Protein AF-A0A353GWI6-F1 (afdb_monomer)

Secondary structure (DSSP, 8-state):
-HHHHHHHHHHHHHHHHHTTS--GGGGG-SS--TTS--IIIIIHHHHHHGGGT-HHHHHHHHHHHHHHHHHHTS---HHHHHHHHHHHHHHHHHHHHHHHHHHHHHHHHHHHHHHHHHHHHHHHHHHHHHHHHHHHHHHHHHHIIIIIHHHHHHHHHHHHHHTT---PPP------HHHHHHHHHHHHHHHHHHHHHHHHHHHHHHHHHHHHHHHHHHHHHHHHHHHHHHHHHT-

pLDDT: mean 86.27, std 9.83, range [50.97, 97.75]

Foldseek 3Di:
DLQLVQLVQLLVQLVCVLVVNHDLVCQCPPPPDPPHHPLPPPNLVVLVVLCVQQVPLSVLLVVLSVVLVVLSPDPRDPVSSVSSNVSSVSNVVSVVVSVVRVVVVVVVVVVVVVVVVVVVVVVVVVVVVVVVVVVVVVVVVLCCLQPVVLVVQLVVVVVCVVVVNLVDDQDDHDHPPVSRVVSVVSSVVSVVVVVVVVVVVVVVVVVVVVVVVVVVVVVVVVVVVVVVVVVVVVD

Structure (mmCIF, N/CA/C/O backbone):
data_AF-A0A353GWI6-F1
#
_entry.id   AF-A0A353GWI6-F1
#
loop_
_atom_site.group_PDB
_atom_site.id
_atom_site.type_symbol
_atom_site.label_atom_id
_atom_site.label_alt_id
_atom_site.label_comp_id
_atom_site.label_asym_id
_atom_site.label_entity_id
_atom_site.label_seq_id
_atom_site.pdbx_PDB_ins_code
_atom_site.Cartn_x
_atom_site.Cartn_y
_atom_site.Cartn_z
_atom_site.occupancy
_atom_site.B_iso_or_equiv
_atom_site.auth_seq_id
_atom_site.auth_comp_id
_atom_site.auth_asym_id
_atom_site.auth_atom_id
_atom_site.pdbx_PDB_model_num
ATOM 1 N N . ILE A 1 1 ? 31.135 -2.246 -35.169 1.00 67.12 1 ILE A N 1
ATOM 2 C CA . ILE A 1 1 ? 32.427 -2.981 -35.140 1.00 67.12 1 ILE A CA 1
ATOM 3 C C . ILE A 1 1 ? 32.811 -3.451 -36.545 1.00 67.12 1 ILE A C 1
ATOM 5 O O . ILE A 1 1 ? 33.765 -2.905 -37.075 1.00 67.12 1 ILE A O 1
ATOM 9 N N . VAL A 1 2 ? 32.023 -4.320 -37.196 1.00 77.62 2 VAL A N 1
ATOM 10 C CA . VAL A 1 2 ? 32.301 -4.843 -38.558 1.00 77.62 2 VAL A CA 1
ATOM 11 C C . VAL A 1 2 ? 32.617 -3.743 -39.585 1.00 77.62 2 VAL A C 1
ATOM 13 O O . VAL A 1 2 ? 33.666 -3.776 -40.215 1.00 77.62 2 VAL A O 1
ATOM 16 N N . VAL A 1 3 ? 31.771 -2.712 -39.694 1.00 82.25 3 VAL A N 1
ATOM 17 C CA . VAL A 1 3 ? 31.957 -1.625 -40.677 1.00 82.25 3 VAL A CA 1
ATOM 18 C C . VAL A 1 3 ? 33.270 -0.849 -40.473 1.00 82.25 3 VAL A C 1
ATOM 20 O O . VAL A 1 3 ? 33.932 -0.509 -41.447 1.00 82.25 3 VAL A O 1
ATOM 23 N N . LYS A 1 4 ? 33.684 -0.612 -39.221 1.00 84.25 4 LYS A N 1
ATOM 24 C CA . LYS A 1 4 ? 34.913 0.135 -38.891 1.00 84.25 4 LYS A CA 1
ATOM 25 C C . LYS A 1 4 ? 36.166 -0.660 -39.266 1.00 84.25 4 LYS A C 1
ATOM 27 O O . LYS A 1 4 ? 37.051 -0.138 -39.930 1.00 84.25 4 LYS A O 1
ATOM 32 N N . THR A 1 5 ? 36.174 -1.954 -38.950 1.00 83.75 5 THR A N 1
ATOM 33 C CA . THR A 1 5 ? 37.228 -2.887 -39.373 1.00 83.75 5 THR A CA 1
ATOM 34 C C . THR A 1 5 ? 37.348 -2.945 -40.897 1.00 83.75 5 THR A C 1
ATOM 36 O O . THR A 1 5 ? 38.443 -2.966 -41.447 1.00 83.75 5 THR A O 1
ATOM 39 N N . TYR A 1 6 ? 36.219 -2.928 -41.601 1.00 82.75 6 TYR A N 1
ATOM 40 C CA . TYR A 1 6 ? 36.193 -2.960 -43.059 1.00 82.75 6 TYR A CA 1
ATOM 41 C C . TYR A 1 6 ? 36.743 -1.685 -43.692 1.00 82.75 6 TYR A C 1
ATOM 43 O O . TYR A 1 6 ? 37.481 -1.771 -44.671 1.00 82.75 6 TYR A O 1
ATOM 51 N N . VAL A 1 7 ? 36.426 -0.521 -43.119 1.00 85.88 7 VAL A N 1
ATOM 52 C CA . VAL A 1 7 ? 36.977 0.767 -43.556 1.00 85.88 7 VAL A CA 1
ATOM 53 C C . VAL A 1 7 ? 38.510 0.738 -43.539 1.00 85.88 7 VAL A C 1
ATOM 55 O O . VAL A 1 7 ? 39.140 1.067 -44.544 1.00 85.88 7 VAL A O 1
ATOM 58 N N . GLU A 1 8 ? 39.104 0.255 -42.445 1.00 84.69 8 GLU A N 1
ATOM 59 C CA . GLU A 1 8 ? 40.562 0.141 -42.292 1.00 84.69 8 GLU A CA 1
ATOM 60 C C . GLU A 1 8 ? 41.188 -0.848 -43.289 1.00 84.69 8 GLU A C 1
ATOM 62 O O . GLU A 1 8 ? 42.242 -0.578 -43.875 1.00 84.69 8 GLU A O 1
ATOM 67 N N . ILE A 1 9 ? 40.546 -2.000 -43.517 1.00 83.75 9 ILE A N 1
ATOM 68 C CA . ILE A 1 9 ? 41.074 -3.015 -44.439 1.00 83.75 9 ILE A CA 1
ATOM 69 C C . ILE A 1 9 ? 40.994 -2.533 -45.896 1.00 83.75 9 ILE A C 1
ATOM 71 O O . ILE A 1 9 ? 41.945 -2.742 -46.651 1.00 83.75 9 ILE A O 1
ATOM 75 N N . ILE A 1 10 ? 39.907 -1.866 -46.300 1.00 83.75 10 ILE A N 1
ATOM 76 C CA . ILE A 1 10 ? 39.740 -1.351 -47.670 1.00 83.75 10 ILE A CA 1
ATOM 77 C C . ILE A 1 10 ? 40.838 -0.332 -48.002 1.00 83.75 10 ILE A C 1
ATOM 79 O O . ILE A 1 10 ? 41.463 -0.441 -49.060 1.00 83.75 10 ILE A O 1
ATOM 83 N N . GLU A 1 11 ? 41.123 0.618 -47.103 1.00 85.81 11 GLU A N 1
ATOM 84 C CA . GLU A 1 11 ? 42.203 1.594 -47.316 1.00 85.81 11 GLU A CA 1
ATOM 85 C C . GLU A 1 11 ? 43.563 0.896 -47.466 1.00 85.81 11 GLU A C 1
ATOM 87 O O . GLU A 1 11 ? 44.318 1.164 -48.407 1.00 85.81 11 GLU A O 1
ATOM 92 N N . LYS A 1 12 ? 43.861 -0.049 -46.566 1.00 85.31 12 LYS A N 1
ATOM 93 C CA . LYS A 1 12 ? 45.126 -0.790 -46.553 1.00 85.31 12 LYS A CA 1
ATOM 94 C C . LYS A 1 12 ? 45.341 -1.608 -47.828 1.00 85.31 12 LYS A C 1
ATOM 96 O O . LYS A 1 12 ? 46.446 -1.613 -48.373 1.00 85.31 12 LYS A O 1
ATOM 101 N N . GLU A 1 13 ? 44.315 -2.304 -48.309 1.00 81.81 13 GLU A N 1
ATOM 102 C CA . GLU A 1 13 ? 44.413 -3.127 -49.519 1.00 81.81 13 GLU A CA 1
ATOM 103 C C . GLU A 1 13 ? 44.517 -2.282 -50.796 1.00 81.81 13 GLU A C 1
ATOM 105 O O . GLU A 1 13 ? 45.264 -2.645 -51.709 1.00 81.81 13 GLU A O 1
ATOM 110 N N . TYR A 1 14 ? 43.866 -1.116 -50.848 1.00 82.88 14 TYR A N 1
ATOM 111 C CA . TYR A 1 14 ? 44.020 -0.188 -51.971 1.00 82.88 14 TYR A CA 1
ATOM 112 C C . TYR A 1 14 ? 45.464 0.330 -52.086 1.00 82.88 14 TYR A C 1
ATOM 114 O O . TYR A 1 14 ? 46.045 0.346 -53.174 1.00 82.88 14 TYR A O 1
ATOM 122 N N . LEU A 1 15 ? 46.091 0.687 -50.959 1.00 84.19 15 LEU A N 1
ATOM 123 C CA . LEU A 1 15 ? 47.497 1.117 -50.915 1.00 84.19 15 LEU A CA 1
ATOM 124 C C . LEU A 1 15 ? 48.467 0.009 -51.359 1.00 84.19 15 LEU A C 1
ATOM 126 O O . LEU A 1 15 ? 49.431 0.264 -52.087 1.00 84.19 15 LEU A O 1
ATOM 130 N N . LYS A 1 16 ? 48.209 -1.245 -50.970 1.00 83.44 16 LYS A N 1
ATOM 131 C CA . LYS A 1 16 ? 48.998 -2.394 -51.448 1.00 83.44 16 LYS A CA 1
ATOM 132 C C . LYS A 1 16 ? 48.867 -2.593 -52.957 1.00 83.44 16 LYS A C 1
ATOM 134 O O . LYS A 1 16 ? 49.859 -2.903 -53.613 1.00 83.44 16 LYS A O 1
ATOM 139 N N . ALA A 1 17 ? 47.670 -2.411 -53.513 1.00 81.69 17 ALA A N 1
ATOM 140 C CA . ALA A 1 17 ? 47.442 -2.533 -54.949 1.00 81.69 17 ALA A CA 1
ATOM 141 C C . ALA A 1 17 ? 48.173 -1.438 -55.750 1.00 81.69 17 ALA A C 1
ATOM 143 O O . ALA A 1 17 ? 48.761 -1.745 -56.784 1.00 81.69 17 ALA A O 1
ATOM 144 N N . LEU A 1 18 ? 48.227 -0.200 -55.240 1.00 81.62 18 LEU A N 1
ATOM 145 C CA . LEU A 1 18 ? 48.998 0.896 -55.851 1.00 81.62 18 LEU A CA 1
ATOM 146 C C . LEU A 1 18 ? 50.507 0.612 -55.922 1.00 81.62 18 LEU A C 1
ATOM 148 O O . LEU A 1 18 ? 51.167 1.026 -56.867 1.00 81.62 18 LEU A O 1
ATOM 152 N N . THR A 1 19 ? 51.055 -0.114 -54.945 1.00 83.12 19 THR A N 1
ATOM 153 C CA . THR A 1 19 ? 52.490 -0.459 -54.882 1.00 83.12 19 THR A CA 1
ATOM 154 C C . THR A 1 19 ? 52.840 -1.767 -55.604 1.00 83.12 19 THR A C 1
ATOM 156 O O . THR A 1 19 ? 53.953 -2.272 -55.463 1.00 83.12 19 THR A O 1
ATOM 159 N N . GLY A 1 20 ? 51.895 -2.348 -56.356 1.00 73.50 20 GLY A N 1
ATOM 160 C CA . GLY A 1 20 ? 52.076 -3.608 -57.088 1.00 73.50 20 GLY A CA 1
ATOM 161 C C . GLY A 1 20 ? 52.085 -4.867 -56.208 1.00 73.50 20 GLY A C 1
ATOM 162 O O . GLY A 1 20 ? 52.324 -5.963 -56.708 1.00 73.50 20 GLY A O 1
ATOM 163 N N . LYS A 1 21 ? 51.809 -4.736 -54.903 1.00 70.88 21 LYS A N 1
ATOM 164 C CA . LYS A 1 21 ? 51.852 -5.826 -53.908 1.00 70.88 21 LYS A CA 1
ATOM 165 C C . LYS A 1 21 ? 50.470 -6.381 -53.542 1.00 70.88 21 LYS A C 1
ATOM 167 O O . LYS A 1 21 ? 50.353 -7.139 -52.582 1.00 70.88 21 LYS A O 1
ATOM 172 N N . GLY A 1 22 ? 49.415 -6.004 -54.266 1.00 67.12 22 GLY A N 1
ATOM 173 C CA . GLY A 1 22 ? 48.035 -6.365 -53.936 1.00 67.12 22 GLY A CA 1
ATOM 174 C C . GLY A 1 22 ? 47.117 -6.457 -55.152 1.00 67.12 22 GLY A C 1
ATOM 175 O O . GLY A 1 22 ? 47.441 -5.984 -56.239 1.00 67.12 22 GLY A O 1
ATOM 176 N N . LYS A 1 23 ? 45.949 -7.076 -54.960 1.00 68.19 23 LYS A N 1
ATOM 177 C CA . LYS A 1 23 ? 44.914 -7.253 -55.988 1.00 68.19 23 LYS A CA 1
ATOM 178 C C . LYS A 1 23 ? 43.587 -6.693 -55.473 1.00 68.19 23 LYS A C 1
ATOM 180 O O . LYS A 1 23 ? 42.840 -7.373 -54.777 1.00 68.19 23 LYS A O 1
ATOM 185 N N . ILE A 1 24 ? 43.280 -5.457 -55.861 1.00 67.50 24 ILE A N 1
ATOM 186 C CA . ILE A 1 24 ? 42.097 -4.708 -55.404 1.00 67.50 24 ILE A CA 1
ATOM 187 C C . ILE A 1 24 ? 40.754 -5.388 -55.751 1.00 67.50 24 ILE A C 1
ATOM 189 O O . ILE A 1 24 ? 39.768 -5.229 -55.036 1.00 67.50 24 ILE A O 1
ATOM 193 N N . LYS A 1 25 ? 40.729 -6.221 -56.805 1.00 62.31 25 LYS A N 1
ATOM 194 C CA . LYS A 1 25 ? 39.547 -6.976 -57.263 1.00 62.31 25 LYS A CA 1
ATOM 195 C C . LYS A 1 25 ? 38.949 -7.884 -56.174 1.00 62.31 25 LYS A C 1
ATOM 197 O O . LYS A 1 25 ? 37.763 -8.194 -56.231 1.00 62.31 25 LYS A O 1
ATOM 202 N N . TYR A 1 26 ? 39.739 -8.276 -55.172 1.00 62.50 26 TYR A N 1
ATOM 203 C CA . TYR A 1 26 ? 39.280 -9.112 -54.061 1.00 62.50 26 TYR A CA 1
ATOM 204 C C . TYR A 1 26 ? 38.433 -8.372 -53.012 1.00 62.50 26 TYR A C 1
ATOM 206 O O . TYR A 1 26 ? 37.762 -9.031 -52.228 1.00 62.50 26 TYR A O 1
ATOM 214 N N . LEU A 1 27 ? 38.389 -7.032 -53.022 1.00 63.50 27 LEU A N 1
ATOM 215 C CA . LEU A 1 27 ? 37.515 -6.234 -52.141 1.00 63.50 27 LEU A CA 1
ATOM 216 C C . LEU A 1 27 ? 36.026 -6.302 -52.530 1.00 63.50 27 LEU A C 1
ATOM 218 O O . LEU A 1 27 ? 35.153 -5.928 -51.752 1.00 63.50 27 LEU A O 1
ATOM 222 N N . ILE A 1 28 ? 35.728 -6.791 -53.738 1.00 59.00 28 ILE A N 1
ATOM 223 C CA . ILE A 1 28 ? 34.360 -7.019 -54.239 1.00 59.00 28 ILE A CA 1
ATOM 224 C C . ILE A 1 28 ? 33.883 -8.450 -53.909 1.00 59.00 28 ILE A C 1
ATOM 226 O O . ILE A 1 28 ? 32.761 -8.816 -54.243 1.00 59.00 28 ILE A O 1
ATOM 230 N N . ASN A 1 29 ? 34.749 -9.244 -53.261 1.00 58.34 29 ASN A N 1
ATOM 231 C CA . ASN A 1 29 ? 34.626 -10.649 -52.861 1.00 58.34 29 ASN A CA 1
ATOM 232 C C . ASN A 1 29 ? 33.280 -11.329 -53.197 1.00 58.34 29 ASN A C 1
ATOM 234 O O . ASN A 1 29 ? 32.408 -11.460 -52.339 1.00 58.34 29 ASN A O 1
ATOM 238 N N . LYS A 1 30 ? 33.129 -11.771 -54.455 1.00 53.75 30 LYS A N 1
ATOM 239 C CA . LYS A 1 30 ? 32.009 -12.622 -54.898 1.00 53.75 30 LYS A CA 1
ATOM 240 C C . LYS A 1 30 ? 32.224 -14.106 -54.561 1.00 53.75 30 LYS A C 1
ATOM 242 O O . LYS A 1 30 ? 31.261 -14.859 -54.595 1.00 53.75 30 LYS A O 1
ATOM 247 N N . ASP A 1 31 ? 33.455 -14.492 -54.208 1.00 50.97 31 ASP A N 1
ATOM 248 C CA . ASP A 1 31 ? 33.925 -15.886 -54.116 1.00 50.97 31 ASP A CA 1
ATOM 249 C C . ASP A 1 31 ? 34.237 -16.329 -52.663 1.00 50.97 31 ASP A C 1
ATOM 251 O O . ASP A 1 31 ? 34.990 -17.271 -52.440 1.00 50.97 31 ASP A O 1
ATOM 255 N N . GLU A 1 32 ? 33.699 -15.624 -51.658 1.00 53.41 32 GLU A N 1
ATOM 256 C CA . GLU A 1 32 ? 33.792 -15.942 -50.218 1.00 53.41 32 GLU A CA 1
ATOM 257 C C . GLU A 1 32 ? 35.203 -16.103 -49.607 1.00 53.41 32 GLU A C 1
ATOM 259 O O . GLU A 1 32 ? 35.348 -16.695 -48.537 1.00 53.41 32 GLU A O 1
ATOM 264 N N . VAL A 1 33 ? 36.250 -15.496 -50.172 1.00 57.81 33 VAL A N 1
ATOM 265 C CA . VAL A 1 33 ? 37.623 -15.641 -49.643 1.00 57.81 33 VAL A CA 1
ATOM 266 C C . VAL A 1 33 ? 37.728 -15.146 -48.189 1.00 57.81 33 VAL A C 1
ATOM 268 O O . VAL A 1 33 ? 37.368 -14.004 -47.888 1.00 57.81 33 VAL A O 1
ATOM 271 N N . GLN A 1 34 ? 38.214 -16.002 -47.283 1.00 57.00 34 GLN A N 1
ATOM 272 C CA . GLN A 1 34 ? 38.325 -15.724 -45.846 1.00 57.00 34 GLN A CA 1
ATOM 273 C C . GLN A 1 34 ? 39.343 -14.599 -45.566 1.00 57.00 34 GLN A C 1
ATOM 275 O O . GLN A 1 34 ? 40.460 -14.624 -46.079 1.00 57.00 34 GLN A O 1
ATOM 280 N N . GLY A 1 35 ? 38.969 -13.617 -44.733 1.00 57.47 35 GLY A N 1
ATOM 281 C CA . GLY A 1 35 ? 39.859 -12.530 -44.286 1.00 57.47 35 GLY A CA 1
ATOM 282 C C . GLY A 1 35 ? 39.897 -11.272 -45.168 1.00 57.47 35 GLY A C 1
ATOM 283 O O . GLY A 1 35 ? 40.681 -10.367 -44.884 1.00 57.47 35 GLY A O 1
ATOM 284 N N . LEU A 1 36 ? 39.059 -11.184 -46.207 1.00 61.38 36 LEU A N 1
ATOM 285 C CA . LEU A 1 36 ? 38.945 -10.016 -47.091 1.00 61.38 36 LEU A CA 1
ATOM 286 C C . LEU A 1 36 ? 37.597 -9.293 -46.914 1.00 61.38 36 LEU A C 1
ATOM 288 O O . LEU A 1 36 ? 36.587 -9.965 -46.700 1.00 61.38 36 LEU A O 1
ATOM 292 N N . PRO A 1 37 ? 37.539 -7.952 -47.057 1.00 64.19 37 PRO A N 1
ATOM 293 C CA . PRO A 1 37 ? 36.305 -7.183 -46.922 1.00 64.19 37 PRO A CA 1
ATOM 294 C C . PRO A 1 37 ? 35.240 -7.629 -47.924 1.00 64.19 37 PRO A C 1
ATOM 296 O O . PRO A 1 37 ? 35.429 -7.552 -49.135 1.00 64.19 37 PRO A O 1
ATOM 299 N N . ARG A 1 38 ? 34.090 -8.058 -47.413 1.00 72.81 38 ARG A N 1
ATOM 300 C CA . ARG A 1 38 ? 32.860 -8.315 -48.169 1.00 72.81 38 ARG A CA 1
ATOM 301 C C . ARG A 1 38 ? 31.929 -7.100 -48.150 1.00 72.81 38 ARG A C 1
ATOM 303 O O . ARG A 1 38 ? 31.005 -7.020 -47.341 1.00 72.81 38 ARG A O 1
ATOM 310 N N . ILE A 1 39 ? 32.174 -6.134 -49.034 1.00 72.00 39 ILE A N 1
ATOM 311 C CA . ILE A 1 39 ? 31.398 -4.880 -49.073 1.00 72.00 39 ILE A CA 1
ATOM 312 C C . ILE A 1 39 ? 29.888 -5.159 -49.229 1.00 72.00 39 ILE A C 1
ATOM 314 O O . ILE A 1 39 ? 29.094 -4.695 -48.418 1.00 72.00 39 ILE A O 1
ATOM 318 N N . LYS A 1 40 ? 29.495 -5.997 -50.194 1.00 72.25 40 LYS A N 1
ATOM 319 C CA . LYS A 1 40 ? 28.083 -6.362 -50.429 1.00 72.25 40 LYS A CA 1
ATOM 320 C C . LYS A 1 40 ? 27.522 -7.403 -49.459 1.00 72.25 40 LYS A C 1
ATOM 322 O O . LYS A 1 40 ? 26.346 -7.361 -49.124 1.00 72.25 40 LYS A O 1
ATOM 327 N N . GLY A 1 41 ? 28.348 -8.358 -49.032 1.00 71.31 41 GLY A N 1
ATOM 328 C CA . GLY A 1 41 ? 27.899 -9.493 -48.218 1.00 71.31 41 GLY A CA 1
ATOM 329 C C . GLY A 1 41 ? 27.834 -9.212 -46.716 1.00 71.31 41 GLY A C 1
ATOM 330 O O . GLY A 1 41 ? 27.053 -9.845 -46.017 1.00 71.31 41 GLY A O 1
ATOM 331 N N . GLU A 1 42 ? 28.638 -8.273 -46.211 1.00 77.94 42 GLU A N 1
ATOM 332 C CA . GLU A 1 42 ? 28.755 -8.019 -44.768 1.00 77.94 42 GLU A CA 1
ATOM 333 C C . GLU A 1 42 ? 28.618 -6.534 -44.426 1.00 77.94 42 GLU A C 1
ATOM 335 O O . GLU A 1 42 ? 27.867 -6.184 -43.516 1.00 77.94 42 GLU A O 1
ATOM 340 N N . MET A 1 43 ? 29.285 -5.642 -45.164 1.00 83.31 43 MET A N 1
ATOM 341 C CA . MET A 1 43 ? 29.269 -4.209 -44.847 1.00 83.31 43 MET A CA 1
ATOM 342 C C . MET A 1 43 ? 27.902 -3.572 -45.130 1.00 83.31 43 MET A C 1
ATOM 344 O O . MET A 1 43 ? 27.355 -2.896 -44.263 1.00 83.31 43 MET A O 1
ATOM 348 N N . GLU A 1 44 ? 27.326 -3.809 -46.307 1.00 84.50 44 GLU A N 1
ATOM 349 C CA . GLU A 1 44 ? 26.025 -3.264 -46.704 1.00 84.50 44 GLU A CA 1
ATOM 350 C C . GLU A 1 44 ? 24.867 -3.773 -45.815 1.00 84.50 44 GLU A C 1
ATOM 352 O O . GLU A 1 44 ? 24.125 -2.937 -45.293 1.00 84.50 44 GLU A O 1
ATOM 357 N N . PRO A 1 45 ? 24.730 -5.083 -45.513 1.00 87.19 45 PRO A N 1
ATOM 358 C CA . PRO A 1 45 ? 23.752 -5.565 -44.535 1.00 87.19 45 PRO A CA 1
ATOM 359 C C . PRO A 1 45 ? 23.951 -4.975 -43.134 1.00 87.19 45 PRO A C 1
ATOM 361 O O . PRO A 1 45 ? 22.974 -4.599 -42.484 1.00 87.19 45 PRO A O 1
ATOM 364 N N . ALA A 1 46 ? 25.201 -4.835 -42.675 1.00 86.31 46 ALA A N 1
ATOM 365 C CA . ALA A 1 46 ? 25.495 -4.237 -41.374 1.00 86.31 46 ALA A CA 1
ATOM 366 C C . ALA A 1 46 ? 25.083 -2.758 -41.307 1.00 86.31 46 ALA A C 1
ATOM 368 O O . ALA A 1 46 ? 24.566 -2.312 -40.284 1.00 86.31 46 ALA A O 1
ATOM 369 N N . VAL A 1 47 ? 25.268 -1.997 -42.390 1.00 89.12 47 VAL A N 1
ATOM 370 C CA . VAL A 1 47 ? 24.807 -0.603 -42.480 1.00 89.12 47 VAL A CA 1
ATOM 371 C C . VAL A 1 47 ? 23.285 -0.521 -42.590 1.00 89.12 47 VAL A C 1
ATOM 373 O O . VAL A 1 47 ? 22.676 0.331 -41.941 1.00 89.12 47 VAL A O 1
ATOM 376 N N . ASN A 1 48 ? 22.653 -1.423 -43.344 1.00 89.06 48 ASN A N 1
ATOM 377 C CA . ASN A 1 48 ? 21.195 -1.508 -43.443 1.00 89.06 48 ASN A CA 1
ATOM 378 C C . ASN A 1 48 ? 20.535 -1.793 -42.086 1.00 89.06 48 ASN A C 1
ATOM 380 O O . ASN A 1 48 ? 19.518 -1.177 -41.767 1.00 89.06 48 ASN A O 1
ATOM 384 N N . ALA A 1 49 ? 21.130 -2.643 -41.244 1.00 87.69 49 ALA A N 1
ATOM 385 C CA . ALA A 1 49 ? 20.626 -2.907 -39.892 1.00 87.69 49 ALA A CA 1
ATOM 386 C C . ALA A 1 49 ? 20.572 -1.642 -39.008 1.00 87.69 49 ALA A C 1
ATOM 388 O O . ALA A 1 49 ? 19.722 -1.534 -38.125 1.00 87.69 49 ALA A O 1
ATOM 389 N N . LEU A 1 50 ? 21.430 -0.648 -39.271 1.00 86.50 50 LEU A N 1
ATOM 390 C CA . LEU A 1 50 ? 21.444 0.628 -38.545 1.00 86.50 50 LEU A CA 1
ATOM 391 C C . LEU A 1 50 ? 20.342 1.599 -38.984 1.00 86.50 50 LEU A C 1
ATOM 393 O O . LEU A 1 50 ? 20.092 2.576 -38.278 1.00 86.50 50 LEU A O 1
ATOM 397 N N . SER A 1 51 ? 19.663 1.349 -40.107 1.00 88.62 51 SER A N 1
ATOM 398 C CA . SER A 1 51 ? 18.623 2.240 -40.649 1.00 88.62 51 SER A CA 1
ATOM 399 C C . SER A 1 51 ? 17.484 2.523 -39.667 1.00 88.62 51 SER A C 1
ATOM 401 O O . SER A 1 51 ? 16.940 3.626 -39.661 1.00 88.62 51 SER A O 1
ATOM 403 N N . HIS A 1 52 ? 17.158 1.561 -38.798 1.00 87.38 52 HIS A N 1
ATOM 404 C CA . HIS A 1 52 ? 16.097 1.715 -37.805 1.00 87.38 52 HIS A CA 1
ATOM 405 C C . HIS A 1 52 ? 16.453 2.745 -36.724 1.00 87.38 52 HIS A C 1
ATOM 407 O O . HIS A 1 52 ? 15.591 3.462 -36.223 1.00 87.38 52 HIS A O 1
ATOM 413 N N . VAL A 1 53 ? 17.739 2.852 -36.391 1.00 84.88 53 VAL A N 1
ATOM 414 C CA . VAL A 1 53 ? 18.233 3.698 -35.300 1.00 84.88 53 VAL A CA 1
ATOM 415 C C . VAL A 1 53 ? 18.759 5.036 -35.830 1.00 84.88 53 VAL A C 1
ATOM 417 O O . VAL A 1 53 ? 18.474 6.111 -35.289 1.00 84.88 53 VAL A O 1
ATOM 420 N N . ALA A 1 54 ? 19.499 4.995 -36.935 1.00 90.50 54 ALA A N 1
ATOM 421 C CA . ALA A 1 54 ? 20.187 6.126 -37.540 1.00 90.50 54 ALA A CA 1
ATOM 422 C C . ALA A 1 54 ? 19.933 6.157 -39.063 1.00 90.50 54 ALA A C 1
ATOM 424 O O . ALA A 1 54 ? 20.826 5.852 -39.853 1.00 90.50 54 ALA A O 1
ATOM 425 N N . PRO A 1 55 ? 18.707 6.514 -39.500 1.00 90.69 55 PRO A N 1
ATOM 426 C CA . PRO A 1 55 ? 18.304 6.406 -40.905 1.00 90.69 55 PRO A CA 1
ATOM 427 C C . PRO A 1 55 ? 19.116 7.307 -41.840 1.00 90.69 55 PRO A C 1
ATOM 429 O O . PRO A 1 55 ? 19.445 6.902 -42.952 1.00 90.69 55 PRO A O 1
ATOM 432 N N . GLN A 1 56 ? 19.464 8.517 -41.393 1.00 91.25 56 GLN A N 1
ATOM 433 C CA . GLN A 1 56 ? 20.251 9.461 -42.192 1.00 91.25 56 GLN A CA 1
ATOM 434 C C . GLN A 1 56 ? 21.706 8.996 -42.331 1.00 91.25 56 GLN A C 1
ATOM 436 O O . GLN A 1 56 ? 22.228 8.951 -43.443 1.00 91.25 56 GLN A O 1
ATOM 441 N N . ASP A 1 57 ? 22.330 8.575 -41.227 1.00 93.88 57 ASP A N 1
ATOM 442 C CA . ASP A 1 57 ? 23.710 8.082 -41.215 1.00 93.88 57 ASP A CA 1
ATOM 443 C C . ASP A 1 57 ? 23.852 6.789 -42.026 1.00 93.88 57 ASP A C 1
ATOM 445 O O . ASP A 1 57 ? 24.742 6.678 -42.865 1.00 93.88 57 ASP A O 1
ATOM 449 N N . SER A 1 58 ? 22.917 5.847 -41.859 1.00 92.00 58 SER A N 1
ATOM 450 C CA . SER A 1 58 ? 22.854 4.607 -42.642 1.00 92.00 58 SER A CA 1
ATOM 451 C C . SER A 1 58 ? 22.727 4.899 -44.142 1.00 92.00 58 SER A C 1
ATOM 453 O O . SER A 1 58 ? 23.512 4.387 -44.941 1.00 92.00 58 SER A O 1
ATOM 455 N N . LYS A 1 59 ? 21.818 5.801 -44.539 1.00 93.69 59 LYS A N 1
ATOM 456 C CA . LYS A 1 59 ? 21.659 6.208 -45.943 1.00 93.69 59 LYS A CA 1
ATOM 457 C C . LYS A 1 59 ? 22.936 6.828 -46.511 1.00 93.69 59 LYS A C 1
ATOM 459 O O . LYS A 1 59 ? 23.325 6.492 -47.629 1.00 93.69 59 LYS A O 1
ATOM 464 N N . GLN A 1 60 ? 23.591 7.708 -45.756 1.00 92.88 60 GLN A N 1
ATOM 465 C CA . GLN A 1 60 ? 24.843 8.335 -46.176 1.00 92.88 60 GLN A CA 1
ATOM 466 C C . GLN A 1 60 ? 25.943 7.286 -46.380 1.00 92.88 60 GLN A C 1
ATOM 468 O O . GLN A 1 60 ? 26.593 7.264 -47.423 1.00 92.88 60 GLN A O 1
ATOM 473 N N . MET A 1 61 ? 26.083 6.348 -45.443 1.00 93.44 61 MET A N 1
ATOM 474 C CA . MET A 1 61 ? 27.047 5.253 -45.543 1.00 93.44 61 MET A CA 1
ATOM 475 C C . MET A 1 61 ? 26.795 4.356 -46.758 1.00 93.44 61 MET A C 1
ATOM 477 O O . MET A 1 61 ? 27.754 3.990 -47.429 1.00 93.44 61 MET A O 1
ATOM 481 N N . LEU A 1 62 ? 25.538 4.041 -47.089 1.00 92.62 62 LEU A N 1
ATOM 482 C CA . LEU A 1 62 ? 25.195 3.264 -48.290 1.00 92.62 62 LEU A CA 1
ATOM 483 C C . LEU A 1 62 ? 25.582 3.997 -49.582 1.00 92.62 62 LEU A C 1
ATOM 485 O O . LEU A 1 62 ? 26.112 3.380 -50.505 1.00 92.62 62 LEU A O 1
ATOM 489 N N . ILE A 1 63 ? 25.377 5.318 -49.638 1.00 94.19 63 ILE A N 1
ATOM 490 C CA . ILE A 1 63 ? 25.820 6.144 -50.773 1.00 94.19 63 ILE A CA 1
ATOM 491 C C . ILE A 1 63 ? 27.345 6.080 -50.910 1.00 94.19 63 ILE A C 1
ATOM 493 O O . ILE A 1 63 ? 27.857 5.829 -52.002 1.00 94.19 63 ILE A O 1
ATOM 497 N N . ASN A 1 64 ? 28.077 6.265 -49.806 1.00 93.19 64 ASN A N 1
ATOM 498 C CA . ASN A 1 64 ? 29.535 6.168 -49.809 1.00 93.19 64 ASN A CA 1
ATOM 499 C C . ASN A 1 64 ? 30.009 4.756 -50.195 1.00 93.19 64 ASN A C 1
ATOM 501 O O . ASN A 1 64 ? 30.936 4.634 -50.987 1.00 93.19 64 ASN A O 1
ATOM 505 N N . ILE A 1 65 ? 29.350 3.691 -49.727 1.00 89.44 65 ILE A N 1
ATOM 506 C CA . ILE A 1 65 ? 29.649 2.304 -50.121 1.00 89.44 65 ILE A CA 1
ATOM 507 C C . ILE A 1 65 ? 29.491 2.115 -51.637 1.00 89.44 65 ILE A C 1
ATOM 509 O O . ILE A 1 65 ? 30.385 1.568 -52.282 1.00 89.44 65 ILE A O 1
ATOM 513 N N . ALA A 1 66 ? 28.405 2.622 -52.227 1.00 89.75 66 ALA A N 1
ATOM 514 C CA . ALA A 1 66 ? 28.181 2.540 -53.670 1.00 89.75 66 ALA A CA 1
ATOM 515 C C . ALA A 1 66 ? 29.229 3.331 -54.475 1.00 89.75 66 ALA A C 1
ATOM 517 O O . ALA A 1 66 ? 29.625 2.919 -55.568 1.00 89.75 66 ALA A O 1
ATOM 518 N N . HIS A 1 67 ? 29.700 4.468 -53.953 1.00 91.62 67 HIS A N 1
ATOM 519 C CA . HIS A 1 67 ? 30.804 5.215 -54.560 1.00 91.62 67 HIS A CA 1
ATOM 520 C C . HIS A 1 67 ? 32.127 4.449 -54.480 1.00 91.62 67 HIS A C 1
ATOM 522 O O . HIS A 1 67 ? 32.822 4.338 -55.488 1.00 91.62 67 HIS A O 1
ATOM 528 N N . ILE A 1 68 ? 32.443 3.866 -53.323 1.00 87.38 68 ILE A N 1
ATOM 529 C CA . ILE A 1 68 ? 33.641 3.042 -53.122 1.00 87.38 68 ILE A CA 1
ATOM 530 C C . ILE A 1 68 ? 33.645 1.853 -54.084 1.00 87.38 68 ILE A C 1
ATOM 532 O O . ILE A 1 68 ? 34.667 1.587 -54.713 1.00 87.38 68 ILE A O 1
ATOM 536 N N . GLU A 1 69 ? 32.503 1.182 -54.261 1.00 84.94 69 GLU A N 1
ATOM 537 C CA . GLU A 1 69 ? 32.380 0.083 -55.222 1.00 84.94 69 GLU A CA 1
ATOM 538 C C . GLU A 1 69 ? 32.748 0.541 -56.640 1.00 84.94 69 GLU A C 1
ATOM 540 O O . GLU A 1 69 ? 33.540 -0.115 -57.316 1.00 84.94 69 GLU A O 1
ATOM 545 N N . LYS A 1 70 ? 32.253 1.709 -57.075 1.00 86.94 70 LYS A N 1
ATOM 546 C CA . LYS A 1 70 ? 32.627 2.288 -58.374 1.00 86.94 70 LYS A CA 1
ATOM 547 C C . LYS A 1 70 ? 34.124 2.597 -58.453 1.00 86.94 70 LYS A C 1
ATOM 549 O O . LYS A 1 70 ? 34.740 2.282 -59.466 1.00 86.94 70 LYS A O 1
ATOM 554 N N . ILE A 1 71 ? 34.710 3.177 -57.402 1.00 86.44 71 ILE A N 1
ATOM 555 C CA . ILE A 1 71 ? 36.134 3.553 -57.360 1.00 86.44 71 ILE A CA 1
ATOM 556 C C . ILE A 1 71 ? 37.043 2.324 -57.485 1.00 86.44 71 ILE A C 1
ATOM 558 O O . ILE A 1 71 ? 38.044 2.381 -58.195 1.00 86.44 71 ILE A O 1
ATOM 562 N N . ILE A 1 72 ? 36.685 1.199 -56.862 1.00 81.69 72 ILE A N 1
ATOM 563 C CA . ILE A 1 72 ? 37.472 -0.045 -56.912 1.00 81.69 72 ILE A CA 1
ATOM 564 C C . ILE A 1 72 ? 37.578 -0.615 -58.342 1.00 81.69 72 ILE A C 1
ATOM 566 O O . ILE A 1 72 ? 38.522 -1.345 -58.651 1.00 81.69 72 ILE A O 1
ATOM 570 N N . HIS A 1 73 ? 36.642 -0.272 -59.230 1.00 83.44 73 HIS A N 1
ATOM 571 C CA . HIS A 1 73 ? 36.668 -0.671 -60.638 1.00 83.44 73 HIS A CA 1
ATOM 572 C C . HIS A 1 73 ? 37.465 0.275 -61.551 1.00 83.44 73 HIS A C 1
ATOM 574 O O . HIS A 1 73 ? 37.705 -0.068 -62.710 1.00 83.44 73 HIS A O 1
ATOM 580 N N . LEU A 1 74 ? 37.868 1.450 -61.062 1.00 85.00 74 LEU A N 1
ATOM 581 C CA . LEU A 1 74 ? 38.632 2.428 -61.836 1.00 85.00 74 LEU A CA 1
ATOM 582 C C . LEU A 1 74 ? 40.138 2.102 -61.844 1.00 85.00 74 LEU A C 1
ATOM 584 O O . LEU A 1 74 ? 40.623 1.357 -60.988 1.00 85.00 74 LEU A O 1
ATOM 588 N N . PRO A 1 75 ? 40.915 2.681 -62.782 1.00 84.12 75 PRO A N 1
ATOM 589 C CA . PRO A 1 75 ? 42.368 2.565 -62.770 1.00 84.12 75 PRO A CA 1
ATOM 590 C C . PRO A 1 75 ? 42.965 3.053 -61.446 1.00 84.12 75 PRO A C 1
ATOM 592 O O . PRO A 1 75 ? 42.572 4.093 -60.911 1.00 84.12 75 PRO A O 1
ATOM 595 N N . LEU A 1 76 ? 43.951 2.318 -60.939 1.00 84.94 76 LEU A N 1
ATOM 596 C CA . LEU A 1 76 ? 44.687 2.678 -59.731 1.00 84.94 76 LEU A CA 1
ATOM 597 C C . LEU A 1 76 ? 45.416 4.015 -59.949 1.00 84.94 76 LEU A C 1
ATOM 599 O O . LEU A 1 76 ? 46.335 4.105 -60.759 1.00 84.94 76 LEU A O 1
ATOM 603 N N . SER A 1 77 ? 44.983 5.055 -59.236 1.00 88.62 77 SER A N 1
ATOM 604 C CA . SER A 1 77 ? 45.567 6.401 -59.276 1.00 88.62 77 SER A CA 1
ATOM 605 C C . SER A 1 77 ? 45.495 7.079 -57.907 1.00 88.62 77 SER A C 1
ATOM 607 O O . SER A 1 77 ? 44.655 6.722 -57.072 1.00 88.62 77 SER A O 1
ATOM 609 N N . GLU A 1 78 ? 46.344 8.086 -57.685 1.00 87.62 78 GLU A N 1
ATOM 610 C CA . GLU A 1 78 ? 46.314 8.904 -56.464 1.00 87.62 78 GLU A CA 1
ATOM 611 C C . GLU A 1 78 ? 45.003 9.690 -56.317 1.00 87.62 78 GLU A C 1
ATOM 613 O O . GLU A 1 78 ? 44.478 9.813 -55.211 1.00 87.62 78 GLU A O 1
ATOM 618 N N . ALA A 1 79 ? 44.413 10.149 -57.426 1.00 89.94 79 ALA A N 1
ATOM 619 C CA . ALA A 1 79 ? 43.117 10.829 -57.417 1.00 89.94 79 ALA A CA 1
ATOM 620 C C . ALA A 1 79 ? 41.993 9.909 -56.902 1.00 89.94 79 ALA A C 1
ATOM 622 O O . ALA A 1 79 ? 41.188 10.307 -56.058 1.00 89.94 79 ALA A O 1
ATOM 623 N N . ASN A 1 80 ? 41.981 8.650 -57.350 1.00 88.56 80 ASN A N 1
ATOM 624 C CA . ASN A 1 80 ? 41.013 7.651 -56.895 1.00 88.56 80 ASN A CA 1
ATOM 625 C C . ASN A 1 80 ? 41.270 7.215 -55.443 1.00 88.56 80 ASN A C 1
ATOM 627 O O . ASN A 1 80 ? 40.315 6.980 -54.704 1.00 88.56 80 ASN A O 1
ATOM 631 N N . LEU A 1 81 ? 42.533 7.182 -54.996 1.00 87.06 81 LEU A N 1
ATOM 632 C 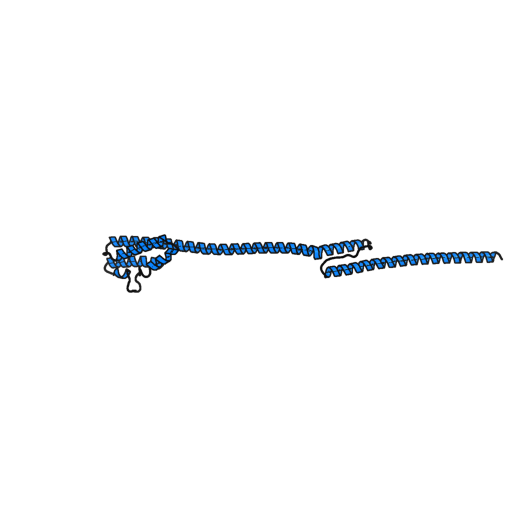CA . LEU A 1 81 ? 42.873 6.978 -53.583 1.00 87.06 81 LEU A CA 1
ATOM 633 C C . LEU A 1 81 ? 42.325 8.112 -52.705 1.00 87.06 81 LEU A C 1
ATOM 635 O O . LEU A 1 81 ? 41.767 7.845 -51.643 1.00 87.06 81 LEU A O 1
ATOM 639 N N . ALA A 1 82 ? 42.461 9.369 -53.132 1.00 89.81 82 ALA A N 1
ATOM 640 C CA . ALA A 1 82 ? 41.936 10.512 -52.389 1.00 89.81 82 ALA A CA 1
ATOM 641 C C . ALA A 1 82 ? 40.400 10.463 -52.275 1.00 89.81 82 ALA A C 1
ATOM 643 O O . ALA A 1 82 ? 39.855 10.665 -51.188 1.00 89.81 82 ALA A O 1
ATOM 644 N N . ALA A 1 83 ? 39.705 10.128 -53.369 1.00 90.62 83 ALA A N 1
ATOM 645 C CA . ALA A 1 83 ? 38.254 9.934 -53.366 1.00 90.62 83 ALA A CA 1
ATOM 646 C C . ALA A 1 83 ? 37.824 8.781 -52.440 1.00 90.62 83 ALA A C 1
ATOM 648 O O . ALA A 1 83 ? 36.909 8.954 -51.634 1.00 90.62 83 ALA A O 1
ATOM 649 N N . LEU A 1 84 ? 38.533 7.646 -52.491 1.00 90.12 84 LEU A N 1
ATOM 650 C CA . LEU A 1 84 ? 38.307 6.506 -51.603 1.00 90.12 84 LEU A CA 1
ATOM 651 C C . LEU A 1 84 ? 38.447 6.910 -50.132 1.00 90.12 84 LEU A C 1
ATOM 653 O O . LEU A 1 84 ? 37.550 6.645 -49.336 1.00 90.12 84 LEU A O 1
ATOM 657 N N . LYS A 1 85 ? 39.551 7.575 -49.770 1.00 91.50 85 LYS A N 1
ATOM 658 C CA . LYS A 1 85 ? 39.808 8.022 -48.393 1.00 91.50 85 LYS A CA 1
ATOM 659 C C . LYS A 1 85 ? 38.723 8.960 -47.883 1.00 91.50 85 LYS A C 1
ATOM 661 O O . LYS A 1 85 ? 38.308 8.843 -46.733 1.00 91.50 85 LYS A O 1
ATOM 666 N N . ARG A 1 86 ? 38.232 9.868 -48.731 1.00 93.31 86 ARG A N 1
ATOM 667 C CA . ARG A 1 86 ? 37.131 10.770 -48.377 1.00 93.31 86 ARG A CA 1
ATOM 668 C C . ARG A 1 86 ? 35.863 9.991 -48.027 1.00 93.31 86 ARG A C 1
ATOM 670 O O . ARG A 1 86 ? 35.256 10.257 -46.991 1.00 93.31 86 ARG A O 1
ATOM 677 N N . ASP A 1 87 ? 35.475 9.038 -48.869 1.00 93.19 87 ASP A N 1
ATOM 678 C CA . ASP A 1 87 ? 34.253 8.260 -48.663 1.00 93.19 87 ASP A CA 1
ATOM 679 C C . ASP A 1 87 ? 34.385 7.307 -47.462 1.00 93.19 87 ASP A C 1
ATOM 681 O O . ASP A 1 87 ? 33.460 7.204 -46.658 1.00 93.19 87 ASP A O 1
ATOM 685 N N . LEU A 1 88 ? 35.556 6.693 -47.267 1.00 91.19 88 LEU A N 1
ATOM 686 C CA . LEU A 1 88 ? 35.880 5.886 -46.086 1.00 91.19 88 LEU A CA 1
ATOM 687 C C . LEU A 1 88 ? 35.831 6.701 -44.785 1.00 91.19 88 LEU A C 1
ATOM 689 O O . LEU A 1 88 ? 35.242 6.256 -43.800 1.00 91.19 88 LEU A O 1
ATOM 693 N N . ASN A 1 89 ? 36.383 7.915 -44.785 1.00 93.44 89 ASN A N 1
ATOM 694 C CA . ASN A 1 89 ? 36.318 8.813 -43.634 1.00 93.44 89 ASN A CA 1
ATOM 695 C C . ASN A 1 89 ? 34.875 9.253 -43.336 1.00 93.44 89 ASN A C 1
ATOM 697 O O . ASN A 1 89 ? 34.457 9.261 -42.180 1.00 93.44 89 ASN A O 1
ATOM 701 N N . SER A 1 90 ? 34.083 9.550 -44.373 1.00 94.12 90 SER A N 1
ATOM 702 C CA . SER A 1 90 ? 32.651 9.843 -44.228 1.00 94.12 90 SER A CA 1
ATOM 703 C C . SER A 1 90 ? 31.906 8.678 -43.571 1.00 94.12 90 SER A C 1
ATOM 705 O O . SER A 1 90 ? 31.139 8.889 -42.634 1.00 94.12 90 SER A O 1
ATOM 707 N N . ILE A 1 91 ? 32.179 7.438 -44.000 1.00 92.69 91 ILE A N 1
ATOM 708 C CA . ILE A 1 91 ? 31.616 6.233 -43.375 1.00 92.69 91 ILE A CA 1
ATOM 709 C C . ILE A 1 91 ? 32.039 6.131 -41.907 1.00 92.69 91 ILE A C 1
ATOM 711 O O . ILE A 1 91 ? 31.194 5.810 -41.075 1.00 92.69 91 ILE A O 1
ATOM 715 N N . SER A 1 92 ? 33.304 6.422 -41.577 1.00 91.56 92 SER A N 1
ATOM 716 C CA . SER A 1 92 ? 33.797 6.405 -40.191 1.00 91.56 92 SER A CA 1
ATOM 717 C C . SER A 1 92 ? 33.058 7.407 -39.293 1.00 91.56 92 SER A C 1
ATOM 719 O O . SER A 1 92 ? 32.705 7.083 -38.162 1.00 91.56 92 SER A O 1
ATOM 721 N N . ILE A 1 93 ? 32.776 8.610 -39.792 1.00 92.88 93 ILE A N 1
ATOM 722 C CA . ILE A 1 93 ? 32.030 9.627 -39.039 1.00 92.88 93 ILE A CA 1
ATOM 723 C C . ILE A 1 93 ? 30.577 9.179 -38.837 1.00 92.88 93 ILE A C 1
ATOM 725 O O . ILE A 1 93 ? 30.062 9.219 -37.720 1.00 92.88 93 ILE A O 1
ATOM 729 N N . SER A 1 94 ? 29.923 8.705 -39.900 1.00 92.94 94 SER A N 1
ATOM 730 C CA . SER A 1 94 ? 28.533 8.248 -39.835 1.00 92.94 94 SER A CA 1
ATOM 731 C C . SER A 1 94 ? 28.354 7.013 -38.947 1.00 92.94 94 SER A C 1
ATOM 733 O O . SER A 1 94 ? 27.365 6.938 -38.220 1.00 92.94 94 SER A O 1
ATOM 735 N N . ILE A 1 95 ? 29.300 6.061 -38.932 1.00 91.00 95 ILE A N 1
ATOM 736 C CA . ILE A 1 95 ? 29.214 4.906 -38.022 1.00 91.00 95 ILE A CA 1
ATOM 737 C C . ILE A 1 95 ? 29.374 5.331 -36.562 1.00 91.00 95 ILE A C 1
ATOM 739 O O . ILE A 1 95 ? 28.647 4.821 -35.709 1.00 91.00 95 ILE A O 1
ATOM 743 N N . ASP A 1 96 ? 30.273 6.268 -36.256 1.00 91.44 96 ASP A N 1
ATOM 744 C CA . ASP A 1 96 ? 30.471 6.754 -34.888 1.00 91.44 96 ASP A CA 1
ATOM 745 C C . ASP A 1 96 ? 29.238 7.558 -34.411 1.00 91.44 96 ASP A C 1
ATOM 747 O O . ASP A 1 96 ? 28.768 7.372 -33.281 1.00 91.44 96 ASP A O 1
ATOM 751 N N . ALA A 1 97 ? 28.630 8.362 -35.294 1.00 91.38 97 ALA A N 1
ATOM 752 C CA . ALA A 1 97 ? 27.369 9.063 -35.035 1.00 91.38 97 ALA A CA 1
ATOM 753 C C . ALA A 1 97 ? 26.196 8.090 -34.804 1.00 91.38 97 ALA A C 1
ATOM 755 O O . ALA A 1 97 ? 25.490 8.190 -33.795 1.00 91.38 97 ALA A O 1
ATOM 756 N N . ALA A 1 98 ? 26.026 7.099 -35.686 1.00 90.44 98 ALA A N 1
ATOM 757 C CA . ALA A 1 98 ? 24.990 6.074 -35.565 1.00 90.44 98 ALA A CA 1
ATOM 758 C C . ALA A 1 98 ? 25.144 5.248 -34.279 1.00 90.44 98 ALA A C 1
ATOM 760 O O . ALA A 1 98 ? 24.162 5.000 -33.574 1.00 90.44 98 ALA A O 1
ATOM 761 N N . THR A 1 99 ? 26.381 4.871 -33.937 1.00 89.25 99 THR A N 1
ATOM 762 C CA . THR A 1 99 ? 26.696 4.145 -32.699 1.00 89.25 99 THR A CA 1
ATOM 763 C C . THR A 1 99 ? 26.318 4.988 -31.483 1.00 89.25 99 THR A C 1
ATOM 765 O O . THR A 1 99 ? 25.587 4.512 -30.616 1.00 89.25 99 THR A O 1
ATOM 768 N N . SER A 1 100 ? 26.713 6.262 -31.449 1.00 90.19 100 SER A N 1
ATOM 769 C CA . SER A 1 100 ? 26.379 7.181 -30.350 1.00 90.19 100 SER A CA 1
ATOM 770 C C . SER A 1 100 ? 24.867 7.348 -30.177 1.00 90.19 100 SER A C 1
ATOM 772 O O . SER A 1 100 ? 24.353 7.306 -29.060 1.00 90.19 100 SER A O 1
ATOM 774 N N . LYS A 1 101 ? 24.126 7.468 -31.285 1.00 89.44 101 LYS A N 1
ATOM 775 C CA . LYS A 1 101 ? 22.663 7.556 -31.257 1.00 89.44 101 LYS A CA 1
ATOM 776 C C . LYS A 1 101 ? 22.024 6.282 -30.703 1.00 89.44 101 LYS A C 1
ATOM 778 O O . LYS A 1 101 ? 21.153 6.379 -29.846 1.00 89.44 101 LYS A O 1
ATOM 783 N N . SER A 1 102 ? 22.489 5.108 -31.138 1.00 87.19 102 SER A N 1
ATOM 784 C CA . SER A 1 102 ? 21.994 3.815 -30.641 1.00 87.19 102 SER A CA 1
ATOM 785 C C . SER A 1 102 ? 22.204 3.640 -29.139 1.00 87.19 102 SER A C 1
ATOM 787 O O . SER A 1 102 ? 21.287 3.238 -28.423 1.00 87.19 102 SER A O 1
ATOM 789 N N . ILE A 1 103 ? 23.383 4.035 -28.659 1.00 88.25 103 ILE A N 1
ATOM 790 C CA . ILE A 1 103 ? 23.754 4.013 -27.249 1.00 88.25 103 ILE A CA 1
ATOM 791 C C . ILE A 1 103 ? 22.823 4.935 -26.450 1.00 88.25 103 ILE A C 1
ATOM 793 O O . ILE A 1 103 ? 22.226 4.506 -25.464 1.00 88.25 103 ILE A O 1
ATOM 797 N N . ASN A 1 104 ? 22.622 6.174 -26.907 1.00 88.44 104 ASN A N 1
ATOM 798 C CA 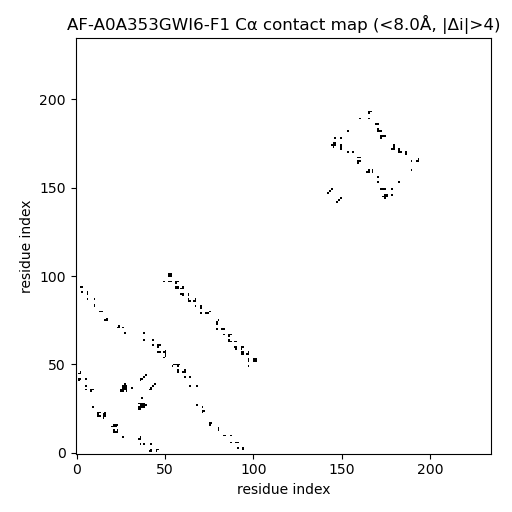. ASN A 1 104 ? 21.752 7.138 -26.229 1.00 88.44 104 ASN A CA 1
ATOM 799 C C . ASN A 1 104 ? 20.285 6.687 -26.183 1.00 88.44 104 ASN A C 1
ATOM 801 O O . ASN A 1 104 ? 19.635 6.828 -25.147 1.00 88.44 104 ASN A O 1
ATOM 805 N N . THR A 1 105 ? 19.761 6.124 -27.276 1.00 87.31 105 THR A N 1
ATOM 806 C CA . THR A 1 105 ? 18.400 5.570 -27.307 1.00 87.31 105 THR A CA 1
ATOM 807 C C . THR A 1 105 ? 18.251 4.417 -26.313 1.00 87.31 105 THR A C 1
ATOM 809 O O . THR A 1 105 ? 17.302 4.414 -25.532 1.00 87.31 105 THR A O 1
ATOM 812 N N . SER A 1 106 ? 19.221 3.499 -26.259 1.00 86.69 106 SER A N 1
ATOM 813 C CA . SER A 1 106 ? 19.207 2.386 -25.302 1.00 86.69 106 SER A CA 1
ATOM 814 C C . SER A 1 106 ? 19.242 2.871 -23.845 1.00 86.69 106 SER A C 1
ATOM 816 O O . SER A 1 106 ? 18.441 2.423 -23.022 1.00 86.69 106 SER A O 1
ATOM 818 N N . TYR A 1 107 ? 20.088 3.857 -23.521 1.00 82.75 107 TYR A N 1
ATOM 819 C CA . TYR A 1 107 ? 20.107 4.468 -22.186 1.00 82.75 107 TYR A CA 1
ATOM 820 C C . TYR A 1 107 ? 18.770 5.126 -21.818 1.00 82.75 107 TYR A C 1
ATOM 822 O O . TYR A 1 107 ? 18.318 5.003 -20.674 1.00 82.75 107 TYR A O 1
ATOM 830 N N . ALA A 1 108 ? 18.116 5.800 -22.767 1.00 82.81 108 ALA A N 1
ATOM 831 C CA . ALA A 1 108 ? 16.814 6.421 -22.542 1.00 82.81 108 ALA A CA 1
ATOM 832 C C . ALA A 1 108 ? 15.716 5.378 -22.260 1.00 82.81 108 ALA A C 1
ATOM 834 O O . ALA A 1 108 ? 14.894 5.584 -21.365 1.00 82.81 108 ALA A O 1
ATOM 835 N N . GLU A 1 109 ? 15.720 4.244 -22.962 1.00 81.00 109 GLU A N 1
ATOM 836 C CA . GLU A 1 109 ? 14.774 3.138 -22.744 1.00 81.00 109 GLU A CA 1
ATOM 837 C C . GLU A 1 109 ? 14.964 2.463 -21.376 1.00 81.00 109 GLU A C 1
ATOM 839 O O . GLU A 1 109 ? 13.994 2.256 -20.636 1.00 81.00 109 GLU A O 1
ATOM 844 N N . ILE A 1 110 ? 16.215 2.183 -20.994 1.00 79.62 110 ILE A N 1
ATOM 845 C CA . ILE A 1 110 ? 16.558 1.618 -19.678 1.00 79.62 110 ILE A CA 1
ATOM 846 C C . ILE A 1 110 ? 16.138 2.578 -18.557 1.00 79.62 110 ILE A C 1
ATOM 848 O O . ILE A 1 110 ? 15.514 2.176 -17.574 1.00 79.62 110 ILE A O 1
ATOM 852 N N . THR A 1 111 ? 16.414 3.872 -18.717 1.00 79.25 111 THR A N 1
ATOM 853 C CA . THR A 1 111 ? 16.043 4.886 -17.720 1.00 79.25 111 THR A CA 1
ATOM 854 C C . THR A 1 111 ? 14.523 5.024 -17.607 1.00 79.25 111 THR A C 1
ATOM 856 O O . THR A 1 111 ? 13.978 5.075 -16.504 1.00 79.25 111 THR A O 1
ATOM 859 N N . ARG A 1 112 ? 13.806 5.033 -18.738 1.00 74.06 112 ARG A N 1
ATOM 860 C CA . ARG A 1 112 ? 12.341 5.144 -18.765 1.00 74.06 112 ARG A CA 1
ATOM 861 C C . ARG A 1 112 ? 11.657 3.947 -18.103 1.00 74.06 112 ARG A C 1
ATOM 863 O O . ARG A 1 112 ? 10.723 4.144 -17.326 1.00 74.06 112 ARG A O 1
ATOM 870 N N . SER A 1 113 ? 12.120 2.730 -18.385 1.00 73.06 113 SER A N 1
ATOM 871 C CA . SER A 1 113 ? 11.579 1.506 -17.774 1.00 73.06 113 SER A CA 1
ATOM 872 C C . SER A 1 113 ? 11.860 1.436 -16.267 1.00 73.06 113 SER A C 1
ATOM 874 O O . SER A 1 113 ? 10.956 1.113 -15.493 1.00 73.06 113 SER A O 1
ATOM 876 N N . SER A 1 114 ? 13.060 1.838 -15.834 1.00 70.88 114 SER A N 1
ATOM 877 C CA . SER A 1 114 ? 13.413 1.956 -14.413 1.00 70.88 114 SER A CA 1
ATOM 878 C C . SER A 1 114 ? 12.509 2.954 -13.675 1.00 70.88 114 SER A C 1
ATOM 880 O O . SER A 1 114 ? 11.893 2.613 -12.661 1.00 70.88 114 SER A O 1
ATOM 882 N N . ASN A 1 115 ? 12.325 4.157 -14.230 1.00 73.25 115 ASN A N 1
ATOM 883 C CA . ASN A 1 115 ? 11.500 5.201 -13.615 1.00 73.25 115 ASN A CA 1
ATOM 884 C C . ASN A 1 115 ? 10.028 4.787 -13.480 1.00 73.25 115 ASN A C 1
ATOM 886 O O . ASN A 1 115 ? 9.414 5.046 -12.445 1.00 73.25 115 ASN A O 1
ATOM 890 N N . PHE A 1 116 ? 9.466 4.098 -14.479 1.00 75.25 116 PHE A N 1
ATOM 891 C CA . PHE A 1 116 ? 8.095 3.587 -14.397 1.00 75.25 116 PHE A CA 1
ATOM 892 C C . PHE A 1 116 ? 7.926 2.576 -13.253 1.00 75.25 116 PHE A C 1
ATOM 894 O O . PHE A 1 116 ? 6.948 2.647 -12.505 1.00 75.25 116 PHE A O 1
ATOM 901 N N . SER A 1 117 ? 8.899 1.674 -13.063 1.00 80.56 117 SER A N 1
ATOM 902 C CA . SER A 1 117 ? 8.860 0.704 -11.963 1.00 80.56 117 SER A CA 1
ATOM 903 C C . SER A 1 117 ? 9.032 1.351 -10.587 1.00 80.56 117 SER A C 1
ATOM 905 O O . SER A 1 117 ? 8.453 0.859 -9.620 1.00 80.56 117 SER A O 1
ATOM 907 N N . ILE A 1 118 ? 9.825 2.417 -10.470 1.00 84.12 118 ILE A N 1
ATOM 908 C CA . ILE A 1 118 ? 10.014 3.123 -9.196 1.00 84.12 118 ILE A CA 1
ATOM 909 C C . ILE A 1 118 ? 8.734 3.873 -8.812 1.00 84.12 1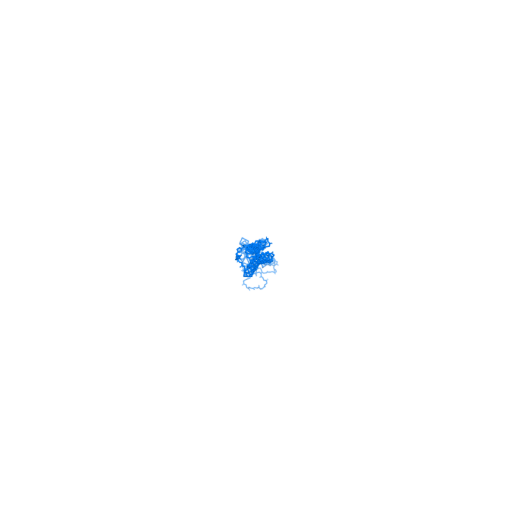18 ILE A C 1
ATOM 911 O O . ILE A 1 118 ? 8.263 3.744 -7.682 1.00 84.12 118 ILE A O 1
ATOM 915 N N . ILE A 1 119 ? 8.132 4.603 -9.755 1.00 85.62 119 ILE A N 1
ATOM 916 C CA . ILE A 1 119 ? 6.919 5.394 -9.504 1.00 85.62 119 ILE A CA 1
ATOM 917 C C . ILE A 1 119 ? 5.749 4.490 -9.096 1.00 85.62 119 ILE A C 1
ATOM 919 O O . ILE A 1 119 ? 5.063 4.785 -8.118 1.00 85.62 119 ILE A O 1
ATOM 923 N N . SER A 1 120 ? 5.539 3.361 -9.781 1.00 84.12 120 SER A N 1
ATOM 924 C CA . SER A 1 120 ? 4.452 2.431 -9.441 1.00 84.12 120 SER A CA 1
ATOM 925 C C . SER A 1 120 ? 4.619 1.802 -8.052 1.00 84.12 120 SER A C 1
ATOM 927 O O . SER A 1 120 ? 3.640 1.670 -7.311 1.00 84.12 120 SER A O 1
ATOM 929 N N . LYS A 1 121 ? 5.858 1.481 -7.649 1.00 89.25 121 LYS A N 1
ATOM 930 C CA . LYS A 1 121 ? 6.168 1.003 -6.292 1.00 89.25 121 LYS A CA 1
ATOM 931 C C . LYS A 1 121 ? 5.862 2.067 -5.240 1.00 89.25 121 LYS A C 1
ATOM 933 O O . LYS A 1 121 ? 5.205 1.753 -4.252 1.00 89.25 121 LYS A O 1
ATOM 938 N N . ILE A 1 122 ? 6.276 3.317 -5.465 1.00 93.00 122 ILE A N 1
ATOM 939 C CA . ILE A 1 122 ? 5.993 4.431 -4.544 1.00 93.00 122 ILE A CA 1
ATOM 940 C C . ILE A 1 122 ? 4.482 4.630 -4.388 1.00 93.00 122 ILE A C 1
ATOM 942 O O . ILE A 1 122 ? 3.996 4.700 -3.263 1.00 93.00 122 ILE A O 1
ATOM 946 N N . ILE A 1 123 ? 3.728 4.657 -5.492 1.00 94.50 123 ILE A N 1
ATOM 947 C CA . ILE A 1 123 ? 2.264 4.798 -5.456 1.00 94.50 123 ILE A CA 1
ATOM 948 C C . ILE A 1 123 ? 1.625 3.662 -4.650 1.00 94.50 123 ILE A C 1
ATOM 950 O O . ILE A 1 123 ? 0.778 3.916 -3.795 1.00 94.50 123 ILE A O 1
ATOM 954 N N . THR A 1 124 ? 2.060 2.420 -4.872 1.00 94.19 124 THR A N 1
ATOM 955 C CA . THR A 1 124 ? 1.544 1.254 -4.139 1.00 94.19 124 THR A CA 1
ATOM 956 C C . THR A 1 124 ? 1.803 1.380 -2.637 1.00 94.19 124 THR A C 1
ATOM 958 O O . THR A 1 124 ? 0.896 1.158 -1.835 1.00 94.19 124 THR A O 1
ATOM 961 N N . VAL A 1 125 ? 3.013 1.799 -2.246 1.00 96.25 125 VAL A N 1
ATOM 962 C CA . VAL A 1 125 ? 3.362 2.033 -0.837 1.00 96.25 125 VAL A CA 1
ATOM 963 C C . VAL A 1 125 ? 2.481 3.131 -0.238 1.00 96.25 125 VAL A C 1
ATOM 965 O O . VAL A 1 125 ? 1.887 2.917 0.816 1.00 96.25 125 VAL A O 1
ATOM 968 N N . VAL A 1 126 ? 2.317 4.267 -0.918 1.00 97.12 126 VAL A N 1
ATOM 969 C CA . VAL A 1 126 ? 1.480 5.377 -0.431 1.00 97.12 126 VAL A CA 1
ATOM 970 C C . VAL A 1 126 ? 0.027 4.937 -0.233 1.00 97.12 126 VAL A C 1
ATOM 972 O O . VAL A 1 126 ? -0.546 5.186 0.827 1.00 97.12 126 VAL A O 1
ATOM 975 N N . ILE A 1 127 ? -0.555 4.222 -1.201 1.00 97.12 127 ILE A N 1
ATOM 976 C CA . ILE A 1 127 ? -1.925 3.697 -1.094 1.00 97.12 127 ILE A CA 1
ATOM 977 C C . ILE A 1 127 ? -2.042 2.719 0.080 1.00 97.12 127 ILE A C 1
ATOM 979 O O . ILE A 1 127 ? -3.006 2.795 0.840 1.00 97.12 127 ILE A O 1
ATOM 983 N N . SER A 1 128 ? -1.057 1.835 0.269 1.00 96.06 128 SER A N 1
ATOM 984 C CA . SER A 1 128 ? -1.071 0.874 1.376 1.00 96.06 128 SER A CA 1
ATOM 985 C C . SER A 1 128 ? -1.032 1.561 2.745 1.00 96.06 128 SER A C 1
ATOM 987 O O . SER A 1 128 ? -1.798 1.196 3.634 1.00 96.06 128 SER A O 1
ATOM 989 N N . VAL A 1 129 ? -0.223 2.615 2.898 1.00 97.56 129 VAL A N 1
ATOM 990 C CA . VAL A 1 129 ? -0.145 3.400 4.138 1.00 97.56 129 VAL A CA 1
ATOM 991 C C . VAL A 1 129 ? -1.474 4.098 4.419 1.00 97.56 129 VAL A C 1
ATOM 993 O O . VAL A 1 129 ? -1.985 4.011 5.534 1.00 97.56 129 VAL A O 1
ATOM 996 N N . ILE A 1 130 ? -2.075 4.737 3.411 1.00 97.62 130 ILE A N 1
ATOM 997 C CA . ILE A 1 130 ? -3.383 5.393 3.553 1.00 97.62 130 ILE A CA 1
ATOM 998 C C . ILE A 1 130 ? -4.460 4.375 3.948 1.00 97.62 130 ILE A C 1
ATOM 1000 O O . ILE A 1 130 ? -5.255 4.643 4.849 1.00 97.62 130 ILE A O 1
ATOM 1004 N N . ALA A 1 131 ? -4.466 3.194 3.326 1.00 97.38 131 ALA A N 1
ATOM 1005 C CA . ALA A 1 131 ? -5.414 2.133 3.647 1.00 97.38 131 ALA A CA 1
ATOM 1006 C C . ALA A 1 131 ? -5.267 1.649 5.098 1.00 97.38 131 ALA A C 1
ATOM 1008 O O . ALA A 1 131 ? -6.269 1.523 5.800 1.00 97.38 131 ALA A O 1
ATOM 1009 N N . ILE A 1 132 ? -4.034 1.436 5.572 1.00 97.75 132 ILE A N 1
ATOM 1010 C CA . ILE A 1 132 ? -3.757 1.023 6.957 1.00 97.75 132 ILE A CA 1
ATOM 1011 C C . ILE A 1 132 ? -4.233 2.087 7.949 1.00 97.75 132 ILE A C 1
ATOM 1013 O O . ILE A 1 132 ? -4.886 1.752 8.937 1.00 97.75 132 ILE A O 1
ATOM 1017 N N . LEU A 1 133 ? -3.956 3.367 7.683 1.00 97.56 133 LEU A N 1
ATOM 1018 C CA . LEU A 1 133 ? -4.416 4.465 8.536 1.00 97.56 133 LEU A CA 1
ATOM 1019 C C . LEU A 1 133 ? -5.947 4.526 8.596 1.00 97.56 133 LEU A C 1
ATOM 1021 O O . LEU A 1 133 ? -6.521 4.654 9.677 1.00 97.56 133 LEU A O 1
ATOM 1025 N N . PHE A 1 134 ? -6.612 4.379 7.451 1.00 97.38 134 PHE A N 1
ATOM 1026 C CA . PHE A 1 134 ? -8.069 4.383 7.370 1.00 97.38 134 PHE A CA 1
ATOM 1027 C C . PHE A 1 134 ? -8.697 3.202 8.128 1.00 97.38 134 PHE A C 1
ATOM 1029 O O . PHE A 1 134 ? -9.613 3.392 8.930 1.00 97.38 134 PHE A O 1
ATOM 1036 N N . LEU A 1 135 ? -8.154 1.994 7.947 1.00 97.75 135 LEU A N 1
ATOM 1037 C CA . LEU A 1 135 ? -8.544 0.797 8.700 1.00 97.75 135 LEU A CA 1
ATOM 1038 C C . LEU A 1 135 ? -8.327 0.980 10.206 1.00 97.75 135 LEU A C 1
ATOM 1040 O O . LEU A 1 135 ? -9.184 0.590 10.995 1.00 97.75 135 LEU A O 1
ATOM 1044 N N . GLY A 1 136 ? -7.226 1.620 10.608 1.00 97.69 136 GLY A N 1
ATOM 1045 C CA . GLY A 1 136 ? -6.939 1.940 12.005 1.00 97.69 136 GLY A CA 1
ATOM 1046 C C . GLY A 1 136 ? -7.998 2.849 12.634 1.00 97.69 136 GLY A C 1
ATOM 1047 O O . GLY A 1 136 ? -8.467 2.571 13.736 1.00 97.69 136 GLY A O 1
ATOM 1048 N N . ILE A 1 137 ? -8.438 3.891 11.922 1.00 97.06 137 ILE A N 1
ATOM 1049 C CA . ILE A 1 137 ? -9.503 4.793 12.395 1.00 97.06 137 ILE A CA 1
ATOM 1050 C C . ILE A 1 137 ? -10.822 4.032 12.575 1.00 97.06 137 ILE A C 1
ATOM 1052 O O . ILE A 1 137 ? -11.475 4.166 13.612 1.00 97.06 137 ILE A O 1
ATOM 1056 N N . ILE A 1 138 ? -11.196 3.201 11.597 1.00 97.12 138 ILE A N 1
ATOM 1057 C CA . ILE A 1 138 ? -12.401 2.363 11.681 1.00 97.12 138 ILE A CA 1
ATOM 1058 C C . ILE A 1 138 ? -12.308 1.412 12.877 1.00 97.12 138 ILE A C 1
ATOM 1060 O O . ILE A 1 138 ? -13.259 1.291 13.648 1.00 97.12 138 ILE A O 1
ATOM 1064 N N . TYR A 1 139 ? -11.154 0.773 13.064 1.00 96.75 139 TYR A N 1
ATOM 1065 C CA . TYR A 1 139 ? -10.930 -0.159 14.161 1.00 96.75 139 TYR A CA 1
ATOM 1066 C C . TYR A 1 139 ? -11.064 0.519 15.530 1.00 96.75 139 TYR A C 1
ATOM 1068 O O . TYR A 1 139 ? -11.774 0.015 16.399 1.00 96.75 139 TYR A O 1
ATOM 1076 N N . ILE A 1 140 ? -10.463 1.701 15.710 1.00 96.31 140 ILE A N 1
ATOM 1077 C CA . ILE A 1 140 ? -10.591 2.497 16.942 1.00 96.31 140 ILE A CA 1
ATOM 1078 C C . ILE A 1 140 ? -12.056 2.862 17.207 1.00 96.31 140 ILE A C 1
ATOM 1080 O O . ILE A 1 140 ? -12.522 2.771 18.343 1.00 96.31 140 ILE A O 1
ATOM 1084 N N . PHE A 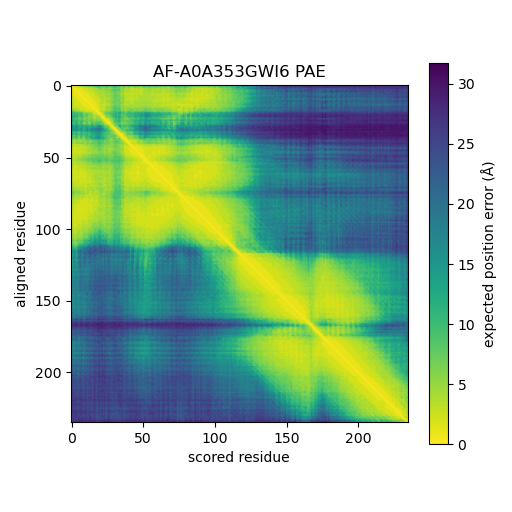1 141 ? -12.802 3.247 16.170 1.00 95.56 141 PHE A N 1
ATOM 1085 C CA . PHE A 1 141 ? -14.216 3.586 16.305 1.00 95.56 141 PHE A CA 1
ATOM 1086 C C . PHE A 1 141 ? -15.063 2.385 16.756 1.00 95.56 141 PHE A C 1
ATOM 1088 O O . PHE A 1 141 ? -15.878 2.511 17.674 1.00 95.56 141 PHE A O 1
ATOM 1095 N N . ILE A 1 142 ? -14.834 1.208 16.162 1.00 93.75 142 ILE A N 1
ATOM 1096 C CA . ILE A 1 142 ? -15.502 -0.042 16.554 1.00 93.75 142 ILE A CA 1
ATOM 1097 C C . ILE A 1 142 ? -15.153 -0.404 18.000 1.00 93.75 142 ILE A C 1
ATOM 1099 O O . ILE A 1 142 ? -16.049 -0.720 18.785 1.00 93.75 142 ILE A O 1
ATOM 1103 N N . LEU A 1 143 ? -13.875 -0.316 18.374 1.00 93.38 143 LEU A N 1
ATOM 1104 C CA . LEU A 1 143 ? -13.404 -0.640 19.719 1.00 93.38 143 LEU A CA 1
ATOM 1105 C C . LEU A 1 143 ? -14.014 0.292 20.774 1.00 93.38 143 LEU A C 1
ATOM 1107 O O . LEU A 1 143 ? -14.463 -0.161 21.827 1.00 93.38 143 LEU A O 1
ATOM 1111 N N . SER A 1 144 ? -14.097 1.587 20.465 1.00 93.25 144 SER A N 1
ATOM 1112 C CA . SER A 1 144 ? -14.722 2.578 21.339 1.00 93.25 144 SER A CA 1
ATOM 1113 C C . SER A 1 144 ? -16.186 2.227 21.633 1.00 93.25 144 SER A C 1
ATOM 1115 O O . SER A 1 144 ? -16.599 2.218 22.792 1.00 93.25 144 SER A O 1
ATOM 1117 N N . ARG A 1 145 ? -16.963 1.847 20.608 1.00 91.25 145 ARG A N 1
ATOM 1118 C CA . ARG A 1 145 ? -18.379 1.467 20.768 1.00 91.25 145 ARG A CA 1
ATOM 1119 C C . ARG A 1 145 ? -18.594 0.094 21.400 1.00 91.25 145 ARG A C 1
ATOM 1121 O O . ARG A 1 145 ? -19.560 -0.083 22.132 1.00 91.25 145 ARG A O 1
ATOM 1128 N N . THR A 1 146 ? -17.712 -0.862 21.126 1.00 90.31 146 THR A N 1
ATOM 1129 C CA . THR A 1 146 ? -17.881 -2.265 21.549 1.00 90.31 146 THR A CA 1
ATOM 1130 C C . THR A 1 146 ? -17.214 -2.559 22.890 1.00 90.31 146 THR A C 1
ATOM 1132 O O . THR A 1 146 ? -17.450 -3.604 23.470 1.00 90.31 146 THR A O 1
ATOM 1135 N N . ILE A 1 147 ? -16.357 -1.674 23.402 1.00 92.06 147 ILE A N 1
ATOM 1136 C CA . ILE A 1 147 ? -15.672 -1.891 24.683 1.00 92.06 147 ILE A CA 1
ATOM 1137 C C . ILE A 1 147 ? -15.732 -0.635 25.545 1.00 92.06 147 ILE A C 1
ATOM 1139 O O . ILE A 1 147 ? -16.256 -0.666 26.657 1.00 92.06 147 ILE A O 1
ATOM 1143 N N . THR A 1 148 ? -15.216 0.490 25.050 1.00 93.81 148 THR A N 1
ATOM 1144 C CA . THR A 1 148 ? -15.015 1.681 25.888 1.00 93.81 148 THR A CA 1
ATOM 1145 C C . THR A 1 148 ? -16.326 2.291 26.390 1.00 93.81 148 THR A C 1
ATOM 1147 O O . THR A 1 148 ? -16.438 2.598 27.577 1.00 93.81 148 THR A O 1
ATOM 1150 N N . GLU A 1 149 ? -17.326 2.468 25.525 1.00 92.38 149 GLU A N 1
ATOM 1151 C CA . GLU A 1 149 ? -18.647 2.984 25.908 1.00 92.38 149 GLU A CA 1
ATOM 1152 C C . GLU A 1 149 ? -19.388 2.056 26.896 1.00 92.38 149 GLU A C 1
ATOM 1154 O O . GLU A 1 149 ? -19.799 2.543 27.953 1.00 92.38 149 GLU A O 1
ATOM 1159 N N . PRO A 1 150 ? -19.530 0.741 26.628 1.00 90.50 150 PRO A N 1
ATOM 1160 C CA . PRO A 1 150 ? -20.011 -0.263 27.580 1.00 90.50 150 PRO A CA 1
ATOM 1161 C C . PRO A 1 150 ? -19.381 -0.186 28.972 1.00 90.50 150 PRO A C 1
ATOM 1163 O O . PRO A 1 150 ? -20.096 -0.121 29.972 1.00 90.50 150 PRO A O 1
ATOM 1166 N N . ILE A 1 151 ? -18.046 -0.144 29.045 1.00 93.62 151 ILE A N 1
ATOM 1167 C CA . ILE A 1 151 ? -17.316 -0.096 30.318 1.00 93.62 151 ILE A CA 1
ATOM 1168 C C . ILE A 1 151 ? -17.595 1.217 31.052 1.00 93.62 151 ILE A C 1
ATOM 1170 O O . ILE A 1 151 ? -17.826 1.206 32.259 1.00 93.62 151 ILE A O 1
ATOM 1174 N N . LYS A 1 152 ? -17.634 2.351 30.340 1.00 92.88 152 LYS A N 1
ATOM 1175 C CA . LYS A 1 152 ? -18.001 3.642 30.944 1.00 92.88 152 LYS A CA 1
ATOM 1176 C C . LYS A 1 152 ? -19.419 3.624 31.514 1.00 92.88 152 LYS A C 1
ATOM 1178 O O . LYS A 1 152 ? -19.629 4.152 32.603 1.00 92.88 152 LYS A O 1
ATOM 1183 N N . LYS A 1 153 ? -20.375 3.005 30.813 1.00 90.62 153 LYS A N 1
ATOM 1184 C CA . LYS A 1 153 ? -21.755 2.850 31.301 1.00 90.62 153 LYS A CA 1
ATOM 1185 C C . LYS A 1 153 ? -21.813 1.985 32.560 1.00 90.62 153 LYS A C 1
ATOM 1187 O O . LYS A 1 153 ? -22.436 2.402 33.528 1.00 90.62 153 LYS A O 1
ATOM 1192 N N . LEU A 1 154 ? -21.122 0.842 32.573 1.00 90.50 154 LEU A N 1
ATOM 1193 C CA . LEU A 1 154 ? -21.004 -0.018 33.759 1.00 90.50 154 LEU A CA 1
ATOM 1194 C C . LEU A 1 154 ? -20.410 0.732 34.954 1.00 90.50 154 LEU A C 1
ATOM 1196 O O . LEU A 1 154 ? -20.953 0.668 36.052 1.00 90.50 154 LEU A O 1
ATOM 1200 N N . ALA A 1 155 ? -19.322 1.474 34.736 1.00 92.12 155 ALA A N 1
ATOM 1201 C CA . ALA A 1 155 ? -18.666 2.244 35.788 1.00 92.12 155 ALA A CA 1
ATOM 1202 C C . ALA A 1 155 ? -19.581 3.337 36.365 1.00 92.12 155 ALA A C 1
ATOM 1204 O O . ALA A 1 155 ? -19.649 3.498 37.583 1.00 92.12 155 ALA A O 1
ATOM 1205 N N . ALA A 1 156 ? -20.314 4.054 35.507 1.00 90.06 156 ALA A N 1
ATOM 1206 C CA . ALA A 1 156 ? -21.293 5.046 35.943 1.00 90.06 156 ALA A CA 1
ATOM 1207 C C . ALA A 1 156 ? -22.414 4.402 36.775 1.00 90.06 156 ALA A C 1
ATOM 1209 O O . ALA A 1 156 ? -22.729 4.896 37.855 1.00 90.06 156 ALA A O 1
ATOM 1210 N N . TYR A 1 157 ? -22.936 3.255 36.328 1.00 88.12 157 TYR A N 1
ATOM 1211 C CA . TYR A 1 157 ? -23.954 2.497 37.061 1.00 88.12 157 TYR A CA 1
ATOM 1212 C C . TYR A 1 157 ? -23.476 2.050 38.441 1.00 88.12 157 TYR A C 1
ATOM 1214 O O . TYR A 1 157 ? -24.176 2.196 39.440 1.00 88.12 157 TYR A O 1
ATOM 1222 N N . ALA A 1 158 ? -22.245 1.547 38.517 1.00 89.19 158 ALA A N 1
ATOM 1223 C CA . ALA A 1 158 ? -21.648 1.144 39.781 1.00 89.19 158 ALA A CA 1
ATOM 1224 C C . ALA A 1 158 ? -21.484 2.309 40.757 1.00 89.19 158 ALA A C 1
ATOM 1226 O O . ALA A 1 158 ? -21.691 2.133 41.956 1.00 89.19 158 ALA A O 1
ATOM 1227 N N . MET A 1 159 ? -21.162 3.502 40.255 1.00 90.06 159 MET A N 1
ATOM 1228 C CA . MET A 1 159 ? -21.101 4.703 41.082 1.00 90.06 159 MET A CA 1
ATOM 1229 C C . MET A 1 159 ? -22.470 5.133 41.623 1.00 90.06 159 MET A C 1
ATOM 1231 O O . MET A 1 159 ? -22.518 5.658 42.732 1.00 90.06 159 MET A O 1
ATOM 1235 N N . GLU A 1 160 ? -23.563 4.937 40.882 1.00 88.00 160 GLU A N 1
ATOM 1236 C CA . GLU A 1 160 ? -24.923 5.227 41.371 1.00 88.00 160 GLU A CA 1
ATOM 1237 C C . GLU A 1 160 ? -25.310 4.284 42.516 1.00 88.00 160 GLU A C 1
ATOM 1239 O O . GLU A 1 160 ? -25.670 4.745 43.601 1.00 88.00 160 GLU A O 1
ATOM 1244 N N . ILE A 1 161 ? -25.093 2.979 42.330 1.00 87.06 161 ILE A N 1
ATOM 1245 C CA . ILE A 1 161 ? -25.322 1.967 43.373 1.00 87.06 161 ILE A CA 1
ATOM 1246 C C . ILE A 1 161 ? -24.473 2.262 44.617 1.00 87.06 161 ILE A C 1
ATOM 1248 O O . ILE A 1 161 ? -24.971 2.219 45.740 1.00 87.06 161 ILE A O 1
ATOM 1252 N N . ALA A 1 162 ? -23.196 2.616 44.440 1.00 87.62 162 ALA A N 1
ATOM 1253 C CA . ALA A 1 162 ? -22.299 2.938 45.551 1.00 87.62 162 ALA A CA 1
ATOM 1254 C C . ALA A 1 162 ? -22.732 4.180 46.353 1.00 87.62 162 ALA A C 1
ATOM 1256 O O . ALA A 1 162 ? -22.369 4.309 47.520 1.00 87.62 162 ALA A O 1
ATOM 1257 N N . LYS A 1 163 ? -23.514 5.090 45.756 1.00 89.56 163 LYS A N 1
ATOM 1258 C CA . LYS A 1 163 ? -24.091 6.260 46.441 1.00 89.56 163 LYS A CA 1
ATOM 1259 C C . LYS A 1 163 ? -25.376 5.942 47.209 1.00 89.56 163 LYS A C 1
ATOM 1261 O O . LYS A 1 163 ? -25.926 6.838 47.844 1.00 89.56 163 LYS A O 1
ATOM 1266 N N . GLY A 1 164 ? -25.842 4.696 47.169 1.00 83.81 164 GLY A N 1
ATOM 1267 C CA . GLY A 1 164 ? -27.078 4.273 47.816 1.00 83.81 164 GLY A CA 1
ATOM 1268 C C . GLY A 1 164 ? -28.320 4.376 46.927 1.00 83.81 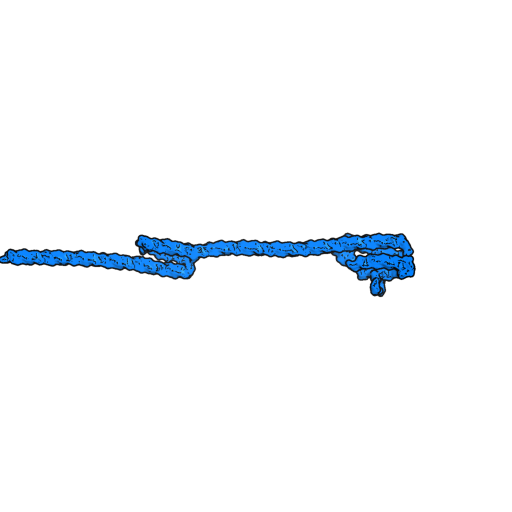164 GLY A C 1
ATOM 1269 O O . GLY A 1 164 ? -29.427 4.193 47.430 1.00 83.81 164 GLY A O 1
ATOM 1270 N N . ASP A 1 165 ? -28.162 4.664 45.629 1.00 83.06 165 ASP A N 1
ATOM 1271 C CA . ASP A 1 165 ? -29.274 4.638 44.677 1.00 83.06 165 ASP A CA 1
ATOM 1272 C C . ASP A 1 165 ? -29.449 3.224 44.102 1.00 83.06 165 ASP A C 1
ATOM 1274 O O . ASP A 1 165 ? -28.805 2.815 43.132 1.00 83.06 165 ASP A O 1
ATOM 1278 N N . PHE A 1 166 ? -30.316 2.451 44.756 1.00 77.50 166 PHE A N 1
ATOM 1279 C CA . PHE A 1 166 ? -30.622 1.064 44.395 1.00 77.50 166 PHE A CA 1
ATOM 1280 C C . PHE A 1 166 ? -31.899 0.924 43.555 1.00 77.50 166 PHE A C 1
ATOM 1282 O O . PHE A 1 166 ? -32.286 -0.193 43.229 1.00 77.50 166 PHE A O 1
ATOM 1289 N N . GLN A 1 167 ? -32.563 2.029 43.194 1.00 70.00 167 GLN A N 1
ATOM 1290 C CA . GLN A 1 167 ? -33.775 2.029 42.354 1.00 70.00 167 GLN A CA 1
ATOM 1291 C C . GLN A 1 167 ? -33.426 2.090 40.857 1.00 70.00 167 GLN A C 1
ATOM 1293 O O . GLN A 1 167 ? -34.152 2.647 40.028 1.00 70.00 167 GLN A O 1
ATOM 1298 N N . THR A 1 168 ? -32.270 1.538 40.505 1.00 64.06 168 THR A N 1
ATOM 1299 C CA . THR A 1 168 ? -31.665 1.651 39.187 1.00 64.06 168 THR A CA 1
ATOM 1300 C C . THR A 1 168 ? -32.274 0.623 38.219 1.00 64.06 168 THR A C 1
ATOM 1302 O O . THR A 1 168 ? -32.536 -0.529 38.560 1.00 64.06 168 THR A O 1
ATOM 1305 N N . ARG A 1 169 ? -32.590 1.063 36.991 1.00 69.31 169 ARG A N 1
ATOM 1306 C CA . ARG A 1 169 ? -33.146 0.223 35.911 1.00 69.31 169 ARG A CA 1
ATOM 1307 C C . ARG A 1 169 ? -32.169 -0.892 35.498 1.00 69.31 169 ARG A C 1
ATOM 1309 O O . ARG A 1 169 ? -30.972 -0.834 35.730 1.00 69.31 169 ARG A O 1
ATOM 1316 N N . VAL A 1 170 ? -32.664 -1.916 34.807 1.00 76.38 170 VAL A N 1
ATOM 1317 C CA . VAL A 1 170 ? -31.791 -2.971 34.266 1.00 76.38 170 VAL A CA 1
ATOM 1318 C C . VAL A 1 170 ? -30.805 -2.364 33.261 1.00 76.38 170 VAL A C 1
ATOM 1320 O O . VAL A 1 170 ? -31.214 -1.817 32.230 1.00 76.38 170 VAL A O 1
ATOM 1323 N N . LEU A 1 171 ? -29.503 -2.479 33.537 1.00 81.31 171 LEU A N 1
ATOM 1324 C CA . LEU A 1 171 ? -28.464 -2.022 32.625 1.00 81.31 171 LEU A CA 1
ATOM 1325 C C . LEU A 1 171 ? -28.440 -2.952 31.412 1.00 81.31 171 LEU A C 1
ATOM 1327 O O . LEU A 1 171 ? -28.062 -4.120 31.511 1.00 81.31 171 LEU A O 1
ATOM 1331 N N . THR A 1 172 ? -28.842 -2.428 30.257 1.00 81.06 172 THR A N 1
ATOM 1332 C CA . THR A 1 172 ? -28.778 -3.156 28.987 1.00 81.06 172 THR A CA 1
ATOM 1333 C C . THR A 1 172 ? -27.613 -2.617 28.177 1.00 81.06 172 THR A C 1
ATOM 1335 O O . THR A 1 172 ? -27.550 -1.422 27.876 1.00 81.06 172 THR A O 1
ATOM 1338 N N . ILE A 1 173 ? -26.681 -3.498 27.832 1.00 85.56 173 ILE A N 1
ATOM 1339 C CA . ILE A 1 173 ? -25.523 -3.159 27.016 1.00 85.56 173 ILE A CA 1
ATOM 1340 C C . ILE A 1 173 ? -25.587 -4.011 25.756 1.00 85.56 173 ILE A C 1
ATOM 1342 O O . ILE A 1 173 ? -25.817 -5.210 25.840 1.00 85.56 173 ILE A O 1
ATOM 1346 N N . ASN A 1 174 ? -25.403 -3.381 24.599 1.00 79.88 174 ASN A N 1
ATOM 1347 C CA . ASN A 1 174 ? -25.245 -4.079 23.329 1.00 79.88 174 ASN A CA 1
ATOM 1348 C C . ASN A 1 174 ? -23.761 -4.062 22.988 1.00 79.88 174 ASN A C 1
ATOM 1350 O O . ASN A 1 174 ? -23.270 -3.105 22.389 1.00 79.88 174 ASN A O 1
ATOM 1354 N N . SER A 1 175 ? -23.052 -5.079 23.463 1.00 89.00 175 SER A N 1
ATOM 1355 C CA . SER A 1 175 ? -21.599 -5.171 23.389 1.00 89.00 175 SER A CA 1
ATOM 1356 C C . SER A 1 175 ? -21.141 -6.563 22.950 1.00 89.00 175 SER A C 1
ATOM 1358 O O . SER A 1 175 ? -21.964 -7.400 22.568 1.00 89.00 175 SER A O 1
ATOM 1360 N N . SER A 1 176 ? -19.830 -6.817 23.021 1.00 86.31 176 SER A N 1
ATOM 1361 C CA . SER A 1 176 ? -19.285 -8.174 22.962 1.00 86.31 176 SER A CA 1
ATOM 1362 C C . SER A 1 176 ? -19.972 -9.101 23.969 1.00 86.31 176 SER A C 1
ATOM 1364 O O . SER A 1 176 ? -20.487 -8.662 25.002 1.00 86.31 176 SER A O 1
ATOM 1366 N N . GLU A 1 177 ? -19.954 -10.398 23.668 1.00 88.06 177 GLU A N 1
ATOM 1367 C CA . GLU A 1 177 ? -20.559 -11.435 24.506 1.00 88.06 177 GLU A CA 1
ATOM 1368 C C . GLU A 1 177 ? -20.076 -11.356 25.962 1.00 88.06 177 GLU A C 1
ATOM 1370 O O . GLU A 1 177 ? -20.898 -11.267 26.875 1.00 88.06 177 GLU A O 1
ATOM 1375 N N . ASP A 1 178 ? -18.762 -11.241 26.174 1.00 88.81 178 ASP A N 1
ATOM 1376 C CA . ASP A 1 178 ? -18.154 -11.138 27.508 1.00 88.81 178 ASP A CA 1
ATOM 1377 C C . ASP A 1 178 ? -18.671 -9.936 28.314 1.00 88.81 178 ASP A C 1
ATOM 1379 O O . ASP A 1 178 ? -18.937 -10.037 29.514 1.00 88.81 178 ASP A O 1
ATOM 1383 N N . LEU A 1 179 ? -18.853 -8.783 27.661 1.00 90.88 179 LEU A N 1
ATOM 1384 C CA . LEU A 1 179 ? -19.358 -7.578 28.322 1.00 90.88 179 LEU A CA 1
ATOM 1385 C C . LEU A 1 179 ? -20.859 -7.665 28.608 1.00 90.88 179 LEU A C 1
ATOM 1387 O O . LEU A 1 179 ? -21.318 -7.106 29.604 1.00 90.88 179 LEU A O 1
ATOM 1391 N N . ASN A 1 180 ? -21.620 -8.391 27.789 1.00 89.50 180 ASN A N 1
ATOM 1392 C CA . ASN A 1 180 ? -23.030 -8.659 28.067 1.00 89.50 180 ASN A CA 1
ATOM 1393 C C . ASN A 1 180 ? -23.177 -9.607 29.267 1.00 89.50 180 ASN A C 1
ATOM 1395 O O . ASN A 1 180 ? -24.008 -9.357 30.139 1.00 89.50 180 ASN A O 1
ATOM 1399 N N . ILE A 1 181 ? -22.335 -10.643 29.367 1.00 91.44 181 ILE A N 1
ATOM 1400 C CA . ILE A 1 181 ? -22.279 -11.525 30.546 1.00 91.44 181 ILE A CA 1
ATOM 1401 C C . ILE A 1 181 ? -21.952 -10.708 31.800 1.00 91.44 181 ILE A C 1
ATOM 1403 O O . ILE A 1 181 ? -22.625 -10.849 32.825 1.00 91.44 181 ILE A O 1
ATOM 1407 N N . LEU A 1 182 ? -20.971 -9.805 31.710 1.00 91.19 182 LEU A N 1
ATOM 1408 C CA . LEU A 1 182 ? -20.619 -8.918 32.816 1.00 91.19 182 LEU A CA 1
ATOM 1409 C C . LEU A 1 182 ? -21.795 -8.016 33.223 1.00 91.19 182 LEU A C 1
ATOM 1411 O O . LEU A 1 182 ? -22.070 -7.872 34.413 1.00 91.19 182 LEU A O 1
ATOM 1415 N N . ALA A 1 183 ? -22.526 -7.455 32.257 1.00 91.50 183 ALA A N 1
ATOM 1416 C CA . ALA A 1 183 ? -23.716 -6.650 32.523 1.00 91.50 183 ALA A CA 1
ATOM 1417 C C . ALA A 1 183 ? -24.815 -7.445 33.241 1.00 91.50 183 ALA A C 1
ATOM 1419 O O . ALA A 1 183 ? -25.413 -6.955 34.198 1.00 91.50 183 ALA A O 1
ATOM 1420 N N . LEU A 1 184 ? -25.061 -8.688 32.817 1.00 91.06 184 LEU A N 1
ATOM 1421 C CA . LEU A 1 184 ? -26.039 -9.573 33.452 1.00 91.06 184 LEU A CA 1
ATOM 1422 C C . LEU A 1 184 ? -25.653 -9.899 34.898 1.00 91.06 184 LEU A C 1
ATOM 1424 O O . LEU A 1 184 ? -26.498 -9.826 35.793 1.00 91.06 184 LEU A O 1
ATOM 1428 N N . ALA A 1 185 ? -24.378 -10.212 35.142 1.00 90.88 185 ALA A N 1
ATOM 1429 C CA . ALA A 1 185 ? -23.867 -10.436 36.490 1.00 90.88 185 ALA A CA 1
ATOM 1430 C C . ALA A 1 185 ? -24.022 -9.181 37.365 1.00 90.88 185 ALA A C 1
ATOM 1432 O O .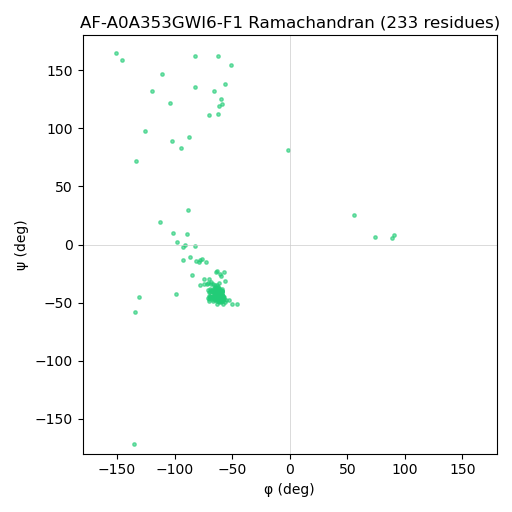 ALA A 1 185 ? -24.461 -9.277 38.512 1.00 90.88 185 ALA A O 1
ATOM 1433 N N . PHE A 1 186 ? -23.740 -8.003 36.801 1.00 89.38 186 PHE A N 1
ATOM 1434 C CA . PHE A 1 186 ? -23.890 -6.721 37.483 1.00 89.38 186 PHE A CA 1
ATOM 1435 C C . PHE A 1 186 ? -25.348 -6.435 37.871 1.00 89.38 186 PHE A C 1
ATOM 1437 O O . PHE A 1 186 ? -25.630 -6.095 39.019 1.00 89.38 186 PHE A O 1
ATOM 1444 N N . ASN A 1 187 ? -26.291 -6.662 36.953 1.00 90.56 187 ASN A N 1
ATOM 1445 C CA . ASN A 1 187 ? -27.723 -6.519 37.222 1.00 90.56 187 ASN A CA 1
ATOM 1446 C C . ASN A 1 187 ? -28.196 -7.467 38.331 1.00 90.56 187 ASN A C 1
ATOM 1448 O O . ASN A 1 187 ? -28.962 -7.068 39.207 1.00 90.56 187 ASN A O 1
ATOM 1452 N N . LYS A 1 188 ? -27.715 -8.717 38.332 1.00 90.94 188 LYS A N 1
ATOM 1453 C CA . LYS A 1 188 ? -28.047 -9.690 39.380 1.00 90.94 188 LYS A CA 1
ATOM 1454 C C . LYS A 1 188 ? -27.524 -9.250 40.750 1.00 90.94 188 LYS A C 1
ATOM 1456 O O . LYS A 1 188 ? -28.230 -9.400 41.744 1.00 90.94 188 LYS A O 1
ATOM 1461 N N . MET A 1 189 ? -26.317 -8.686 40.801 1.00 91.31 189 MET A N 1
ATOM 1462 C CA . MET A 1 189 ? -25.751 -8.118 42.026 1.00 91.31 189 MET A CA 1
ATOM 1463 C C . MET A 1 189 ? -26.586 -6.935 42.531 1.00 91.31 189 MET A C 1
ATOM 1465 O O . MET A 1 189 ? -26.943 -6.913 43.707 1.00 91.31 189 MET A O 1
ATOM 1469 N N . ALA A 1 190 ? -26.951 -5.997 41.651 1.00 89.44 190 ALA A N 1
ATOM 1470 C CA . ALA A 1 190 ? -27.787 -4.847 42.000 1.00 89.44 190 ALA A CA 1
ATOM 1471 C C . ALA A 1 190 ? -29.145 -5.280 42.583 1.00 89.44 190 ALA A C 1
ATOM 1473 O O . ALA A 1 190 ? -29.523 -4.834 43.666 1.00 89.44 190 ALA A O 1
ATOM 1474 N N . ALA A 1 191 ? -29.823 -6.227 41.925 1.00 89.31 191 ALA A N 1
ATOM 1475 C CA . ALA A 1 191 ? -31.090 -6.782 42.400 1.00 89.31 191 ALA A CA 1
ATOM 1476 C C . ALA A 1 191 ? -30.947 -7.489 43.759 1.00 89.31 191 ALA A C 1
ATOM 1478 O O . ALA A 1 191 ? -31.797 -7.342 44.635 1.00 89.31 191 ALA A O 1
ATOM 1479 N N . SER A 1 192 ? -29.852 -8.228 43.969 1.00 90.62 192 SER A N 1
ATOM 1480 C CA . SER A 1 192 ? -29.585 -8.885 45.253 1.00 90.62 192 SER A CA 1
ATOM 1481 C C . SER A 1 192 ? -29.389 -7.879 46.387 1.00 90.62 192 SER A C 1
ATOM 1483 O O . SER A 1 192 ? -29.871 -8.117 47.491 1.00 90.62 192 SER A O 1
ATOM 1485 N N . ILE A 1 193 ? -28.699 -6.763 46.130 1.00 90.56 193 ILE A N 1
ATOM 1486 C CA . ILE A 1 193 ? -28.516 -5.696 47.123 1.00 90.56 193 ILE A CA 1
ATOM 1487 C C . ILE A 1 193 ? -29.863 -5.046 47.454 1.00 90.56 193 ILE A C 1
ATOM 1489 O O . ILE A 1 193 ? -30.178 -4.866 48.628 1.00 90.56 193 ILE A O 1
ATOM 1493 N N . GLN A 1 194 ? -30.682 -4.750 46.441 1.00 89.06 194 GLN A N 1
ATOM 1494 C CA . GLN A 1 194 ? -32.007 -4.163 46.635 1.00 89.06 194 GLN A CA 1
ATOM 1495 C C . GLN A 1 194 ? -32.917 -5.063 47.486 1.00 89.06 194 GLN A C 1
ATOM 1497 O O . GLN A 1 194 ? -33.551 -4.580 48.426 1.00 89.06 194 GLN A O 1
ATOM 1502 N N . ASN A 1 195 ? -32.933 -6.370 47.211 1.00 90.44 195 ASN A N 1
ATOM 1503 C CA . ASN A 1 195 ? -33.696 -7.336 48.003 1.00 90.44 195 ASN A CA 1
ATOM 1504 C C . ASN A 1 195 ? -33.195 -7.409 49.449 1.00 90.44 195 ASN A C 1
ATOM 1506 O O . ASN A 1 195 ? -33.998 -7.382 50.374 1.00 90.44 195 ASN A O 1
ATOM 1510 N N . MET A 1 196 ? -31.875 -7.422 49.657 1.00 91.3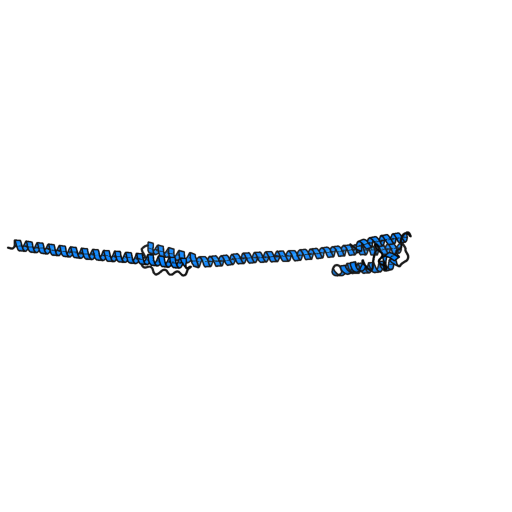8 196 MET A N 1
ATOM 1511 C CA . MET A 1 196 ? -31.298 -7.461 51.002 1.00 91.38 196 MET A CA 1
ATOM 1512 C C . MET A 1 196 ? -31.668 -6.212 51.821 1.00 91.38 196 MET A C 1
ATOM 1514 O O . MET A 1 196 ? -31.965 -6.313 53.008 1.00 91.38 196 MET A O 1
ATOM 1518 N N . ILE A 1 197 ? -31.711 -5.032 51.192 1.00 89.88 197 ILE A N 1
ATOM 1519 C CA . ILE A 1 197 ? -32.175 -3.793 51.840 1.00 89.88 197 ILE A CA 1
ATOM 1520 C C . ILE A 1 197 ? -33.661 -3.877 52.201 1.00 89.88 197 ILE A C 1
ATOM 1522 O O . ILE A 1 197 ? -34.056 -3.448 53.289 1.00 89.88 197 ILE A O 1
ATOM 1526 N N . HIS A 1 198 ? -34.484 -4.427 51.306 1.00 90.44 198 HIS A N 1
ATOM 1527 C CA . HIS A 1 198 ? -35.904 -4.634 51.568 1.00 90.44 198 HIS A CA 1
ATOM 1528 C C . HIS A 1 198 ? -36.129 -5.574 52.760 1.00 90.44 198 HIS A C 1
ATOM 1530 O O . HIS A 1 198 ? -36.829 -5.192 53.694 1.00 90.44 198 HIS A O 1
ATOM 1536 N N . GLU A 1 199 ? -35.453 -6.726 52.794 1.00 93.94 199 GLU A N 1
ATOM 1537 C CA . GLU A 1 199 ? -35.532 -7.684 53.906 1.00 93.94 199 GLU A CA 1
ATOM 1538 C C . GLU A 1 199 ? -35.100 -7.061 55.243 1.00 93.94 199 GLU A C 1
ATOM 1540 O O . GLU A 1 199 ? -35.763 -7.250 56.264 1.00 93.94 199 GLU A O 1
ATOM 1545 N N . ILE A 1 200 ? -34.016 -6.272 55.253 1.00 93.69 200 ILE A N 1
ATOM 1546 C CA . ILE A 1 200 ? -33.561 -5.563 56.461 1.00 93.69 200 ILE A CA 1
ATOM 1547 C C . ILE A 1 200 ? -34.622 -4.560 56.940 1.00 93.69 200 ILE A C 1
ATOM 1549 O O . ILE A 1 200 ? -34.867 -4.447 58.143 1.00 93.69 200 ILE A O 1
ATOM 1553 N N . THR A 1 201 ? -35.267 -3.849 56.013 1.00 92.12 201 THR A N 1
ATOM 1554 C CA . THR A 1 201 ? -36.298 -2.851 56.333 1.00 92.12 201 THR A CA 1
ATOM 1555 C C . THR A 1 201 ? -37.562 -3.519 56.877 1.00 92.12 201 THR A C 1
ATOM 1557 O O . THR A 1 201 ? -38.063 -3.104 57.919 1.00 92.12 201 THR A O 1
ATOM 1560 N N . GLU A 1 202 ? -38.032 -4.602 56.247 1.00 94.56 202 GLU A N 1
ATOM 1561 C CA . GLU A 1 202 ? -39.180 -5.375 56.741 1.00 94.56 202 GLU A CA 1
ATOM 1562 C C . GLU A 1 202 ? -38.916 -5.967 58.127 1.00 94.56 202 GLU A C 1
ATOM 1564 O O . GLU A 1 202 ? -39.782 -5.912 59.005 1.00 94.56 202 GLU A O 1
ATOM 1569 N N . LYS A 1 203 ? -37.709 -6.501 58.353 1.00 94.50 203 LYS A N 1
ATOM 1570 C CA . LYS A 1 203 ? -37.326 -7.046 59.656 1.00 94.50 203 LYS A CA 1
ATOM 1571 C C . LYS A 1 203 ? -37.307 -5.961 60.737 1.00 94.50 203 LYS A C 1
ATOM 1573 O O . LYS A 1 203 ? -37.840 -6.191 61.820 1.00 94.50 203 LYS A O 1
ATOM 1578 N N . SER A 1 204 ? -36.762 -4.782 60.433 1.00 94.31 204 SER A N 1
ATOM 1579 C CA . SER A 1 204 ? -36.768 -3.620 61.335 1.00 94.31 204 SER A CA 1
ATOM 1580 C C . SER A 1 204 ? -38.196 -3.176 61.689 1.00 94.31 204 SER A C 1
ATOM 1582 O O . SER A 1 204 ? -38.517 -2.945 62.858 1.00 94.31 204 SER A O 1
ATOM 1584 N N . ASP A 1 205 ? -39.096 -3.134 60.702 1.00 94.56 205 ASP A N 1
ATOM 1585 C CA . ASP A 1 205 ? -40.504 -2.790 60.921 1.00 94.56 205 ASP A CA 1
ATOM 1586 C C . ASP A 1 205 ? -41.239 -3.837 61.769 1.00 94.56 205 ASP A C 1
ATOM 1588 O O . ASP A 1 205 ? -42.090 -3.491 62.596 1.00 94.56 205 ASP A O 1
ATOM 1592 N N . LEU A 1 206 ? -40.922 -5.121 61.583 1.00 95.00 206 LEU A N 1
ATOM 1593 C CA . LEU A 1 206 ? -41.486 -6.206 62.382 1.00 95.00 206 LEU A CA 1
ATOM 1594 C C . LEU A 1 206 ? -40.987 -6.159 63.833 1.00 95.00 206 LEU A C 1
ATOM 1596 O O . LEU A 1 206 ? -41.801 -6.261 64.751 1.00 95.00 206 LEU A O 1
ATOM 1600 N N . GLU A 1 207 ? -39.684 -5.956 64.046 1.00 94.00 207 GLU A N 1
ATOM 1601 C CA . GLU A 1 207 ? -39.088 -5.784 65.379 1.00 94.00 207 GLU A CA 1
ATOM 1602 C C . GLU A 1 207 ? -39.708 -4.589 66.114 1.00 94.00 207 GLU A C 1
ATOM 1604 O O . GLU A 1 207 ? -40.099 -4.707 67.278 1.00 94.00 207 GLU A O 1
ATOM 1609 N N . ARG A 1 208 ? -39.910 -3.461 65.421 1.00 94.75 208 ARG A N 1
ATOM 1610 C CA . ARG A 1 208 ? -40.605 -2.296 65.984 1.00 94.75 208 ARG A CA 1
ATOM 1611 C C . ARG A 1 208 ? -42.037 -2.628 66.412 1.00 94.75 208 ARG A C 1
ATOM 1613 O O . ARG A 1 208 ? -42.445 -2.259 67.513 1.00 94.75 208 ARG A O 1
ATOM 1620 N N . LYS A 1 209 ? -42.804 -3.330 65.570 1.00 95.00 209 LYS A N 1
ATOM 1621 C CA . LYS A 1 209 ? -44.184 -3.742 65.894 1.00 95.00 209 LYS A CA 1
ATOM 1622 C C . LYS A 1 209 ? -44.234 -4.691 67.092 1.00 95.00 209 LYS A C 1
ATOM 1624 O O . LYS A 1 209 ? -45.124 -4.545 67.929 1.00 95.00 209 LYS A O 1
ATOM 1629 N N . LEU A 1 210 ? -43.290 -5.630 67.192 1.00 95.38 210 LEU A N 1
ATOM 1630 C CA . LEU A 1 210 ? -43.166 -6.534 68.340 1.00 95.38 210 LEU A CA 1
ATOM 1631 C C . LEU A 1 210 ? -42.891 -5.758 69.631 1.00 95.38 210 LEU A C 1
ATOM 1633 O O . LEU A 1 210 ? -43.605 -5.944 70.614 1.00 95.38 210 LEU A O 1
ATOM 1637 N N . TYR A 1 211 ? -41.941 -4.822 69.606 1.00 94.50 211 TYR A N 1
ATOM 1638 C CA . TYR A 1 211 ? -41.631 -3.976 70.761 1.00 94.50 211 TYR A CA 1
ATOM 1639 C C . TYR A 1 211 ? -42.845 -3.144 71.216 1.00 94.50 211 TYR A C 1
ATOM 1641 O O . TYR A 1 211 ? -43.150 -3.051 72.407 1.00 94.50 211 TYR A O 1
ATOM 1649 N N . GLU A 1 212 ? -43.601 -2.577 70.270 1.00 95.19 212 GLU A N 1
ATOM 1650 C CA . GLU A 1 212 ? -44.849 -1.863 70.570 1.00 95.19 212 GLU A CA 1
ATOM 1651 C C . GLU A 1 212 ? -45.915 -2.780 71.207 1.00 95.19 212 GLU A C 1
ATOM 1653 O O . GLU A 1 212 ? -46.656 -2.340 72.093 1.00 95.19 212 GLU A O 1
ATOM 1658 N N . GLN A 1 213 ? -46.004 -4.048 70.788 1.00 95.56 213 GLN A N 1
ATOM 1659 C CA . GLN A 1 213 ? -46.908 -5.036 71.388 1.00 95.56 213 GLN A CA 1
ATOM 1660 C C . GLN A 1 213 ? -46.479 -5.444 72.801 1.00 95.56 213 GLN A C 1
ATOM 1662 O O . GLN A 1 213 ? -47.325 -5.487 73.698 1.00 95.56 213 GLN A O 1
ATOM 1667 N N . GLU A 1 214 ? -45.189 -5.693 73.027 1.00 94.88 214 GLU A N 1
ATOM 1668 C CA . GLU A 1 214 ? -44.656 -6.005 74.356 1.00 94.88 214 GLU A CA 1
ATOM 1669 C C . GLU A 1 214 ? -44.941 -4.869 75.341 1.00 94.88 214 GLU A C 1
ATOM 1671 O O . GLU A 1 214 ? -45.529 -5.101 76.398 1.00 94.88 214 GLU A O 1
ATOM 1676 N N . MET A 1 215 ? -44.656 -3.620 74.960 1.00 94.38 215 MET A N 1
ATOM 1677 C CA . MET A 1 215 ? -44.939 -2.449 75.796 1.00 94.38 215 MET A CA 1
ATOM 1678 C C . MET A 1 215 ? -46.428 -2.309 76.147 1.00 94.38 215 MET A C 1
ATOM 1680 O O . MET A 1 215 ? -46.769 -1.957 77.281 1.00 94.38 215 MET A O 1
ATOM 1684 N N . LYS A 1 216 ? -47.334 -2.611 75.206 1.00 94.69 216 LYS A N 1
ATOM 1685 C CA . LYS A 1 216 ? -48.782 -2.640 75.480 1.00 94.69 216 LYS A CA 1
ATOM 1686 C C . LYS A 1 216 ? -49.143 -3.724 76.496 1.00 94.69 216 LYS A C 1
ATOM 1688 O O . LYS A 1 216 ? -49.887 -3.437 77.433 1.00 94.69 216 LYS A O 1
ATOM 1693 N N . ASN A 1 217 ? -48.604 -4.933 76.347 1.00 94.81 217 ASN A N 1
ATOM 1694 C CA . ASN A 1 217 ? -48.854 -6.039 77.274 1.00 94.81 217 ASN A CA 1
ATOM 1695 C C . ASN A 1 217 ? -48.327 -5.747 78.684 1.00 94.81 217 ASN A C 1
ATOM 1697 O O . ASN A 1 217 ? -49.049 -5.972 79.657 1.00 94.81 217 ASN A O 1
ATOM 1701 N N . LEU A 1 218 ? -47.117 -5.187 78.808 1.00 95.12 218 LEU A N 1
ATOM 1702 C CA . LEU A 1 218 ? -46.572 -4.756 80.099 1.00 95.12 218 LEU A CA 1
ATOM 1703 C C . LEU A 1 218 ? -47.493 -3.737 80.781 1.00 95.12 218 LEU A C 1
ATOM 1705 O O . LEU A 1 218 ? -47.794 -3.877 81.966 1.00 95.12 218 LEU A O 1
ATOM 1709 N N . LYS A 1 219 ? -47.994 -2.748 80.032 1.00 93.69 219 LYS A N 1
ATOM 1710 C CA . LYS A 1 219 ? -48.897 -1.723 80.570 1.00 93.69 219 LYS A CA 1
ATOM 1711 C C . LYS A 1 219 ? -50.215 -2.316 81.073 1.00 93.69 219 LYS A C 1
ATOM 1713 O O . LYS A 1 219 ? -50.654 -1.967 82.166 1.00 93.69 219 LYS A O 1
ATOM 1718 N N . ILE A 1 220 ? -50.813 -3.238 80.316 1.00 94.50 220 ILE A N 1
ATOM 1719 C CA . ILE A 1 220 ? -52.030 -3.952 80.733 1.00 94.50 220 ILE A CA 1
ATOM 1720 C C . ILE A 1 220 ? -51.764 -4.766 82.005 1.00 94.50 220 ILE A C 1
ATOM 1722 O O . ILE A 1 220 ? -52.550 -4.704 82.949 1.00 94.50 220 ILE A O 1
ATOM 1726 N N . SER A 1 221 ? -50.643 -5.491 82.069 1.00 92.62 221 SER A N 1
ATOM 1727 C CA . SER A 1 221 ? -50.276 -6.275 83.254 1.00 92.62 221 SER A CA 1
ATOM 1728 C C . SER A 1 221 ? -50.048 -5.396 84.487 1.00 92.62 221 SER A C 1
ATOM 1730 O O . SER A 1 221 ? -50.434 -5.783 85.590 1.00 92.62 221 SER A O 1
ATOM 1732 N N . GLN A 1 222 ? -49.434 -4.222 84.321 1.00 93.50 222 GLN A N 1
ATOM 1733 C CA . GLN A 1 222 ? -49.223 -3.267 85.407 1.00 93.50 222 GLN A CA 1
ATOM 1734 C C . GLN A 1 222 ? -50.558 -2.728 85.936 1.00 93.50 222 GLN A C 1
ATOM 1736 O O . GLN A 1 222 ? -50.795 -2.777 87.142 1.00 93.50 222 GLN A O 1
ATOM 1741 N N . GLN A 1 223 ? -51.455 -2.301 85.040 1.00 93.88 223 GLN A N 1
ATOM 1742 C CA . GLN A 1 223 ? -52.798 -1.832 85.404 1.00 93.88 223 GLN A CA 1
ATOM 1743 C C . GLN A 1 223 ? -53.617 -2.916 86.114 1.00 93.88 223 GLN A C 1
ATOM 1745 O O . GLN A 1 223 ? -54.316 -2.631 87.084 1.00 93.88 223 GLN A O 1
ATOM 1750 N N . LEU A 1 224 ? -53.517 -4.171 85.664 1.00 92.81 224 LEU A N 1
ATOM 1751 C CA . LEU A 1 224 ? -54.206 -5.296 86.294 1.00 92.81 224 LEU A CA 1
ATOM 1752 C C . LEU A 1 224 ? -53.703 -5.549 87.724 1.00 92.81 224 LEU A C 1
ATOM 1754 O O . LEU A 1 224 ? -54.505 -5.799 88.625 1.00 92.81 224 LEU A O 1
ATOM 1758 N N . ASN A 1 225 ? -52.387 -5.474 87.941 1.00 93.50 225 ASN A N 1
ATOM 1759 C CA . ASN A 1 225 ? -51.790 -5.622 89.269 1.00 93.50 225 ASN A CA 1
ATOM 1760 C C . ASN A 1 225 ? -52.197 -4.484 90.210 1.00 93.50 225 ASN A C 1
ATOM 1762 O O . ASN A 1 225 ? -52.533 -4.740 91.364 1.00 93.50 225 ASN A O 1
ATOM 1766 N N . GLU A 1 226 ? -52.217 -3.247 89.717 1.00 93.25 226 GLU A N 1
ATOM 1767 C CA . GLU A 1 226 ? -52.662 -2.081 90.482 1.00 93.25 226 GLU A CA 1
ATOM 1768 C C . GLU A 1 226 ? -54.144 -2.196 90.872 1.00 93.25 226 GLU A C 1
AT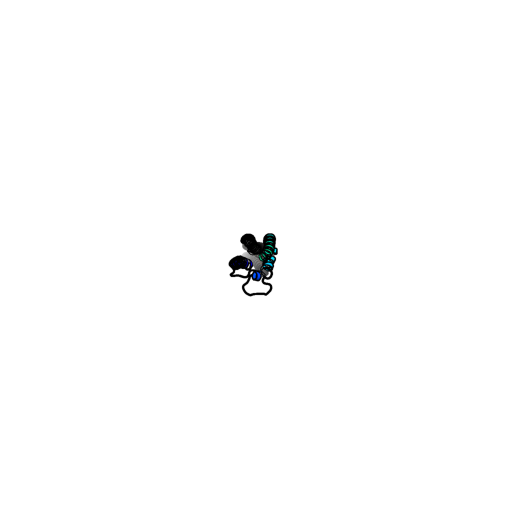OM 1770 O O . GLU A 1 226 ? -54.488 -2.060 92.046 1.00 93.25 226 GLU A O 1
ATOM 1775 N N . ALA A 1 227 ? -55.014 -2.563 89.924 1.00 91.06 227 ALA A N 1
ATOM 1776 C CA . ALA A 1 227 ? -56.431 -2.806 90.191 1.00 91.06 227 ALA A CA 1
ATOM 1777 C C . ALA A 1 227 ? -56.647 -3.920 91.233 1.00 91.06 227 ALA A C 1
ATOM 1779 O O . ALA A 1 227 ? -57.491 -3.784 92.120 1.00 91.06 227 ALA A O 1
ATOM 1780 N N . ARG A 1 228 ? -55.862 -5.006 91.170 1.00 86.62 228 ARG A N 1
ATOM 1781 C CA . ARG A 1 228 ? -55.879 -6.073 92.186 1.00 86.62 228 ARG A CA 1
ATOM 1782 C C . ARG A 1 228 ? -55.466 -5.570 93.566 1.00 86.62 228 ARG A C 1
ATOM 1784 O O . ARG A 1 228 ? -56.093 -5.948 94.551 1.00 86.62 228 ARG A O 1
ATOM 1791 N N . PHE A 1 229 ? -54.429 -4.742 93.647 1.00 91.75 229 PHE A N 1
ATOM 1792 C CA . PHE A 1 229 ? -53.947 -4.200 94.916 1.00 91.75 229 PHE A CA 1
ATOM 1793 C C . PHE A 1 229 ? -54.985 -3.279 95.568 1.00 91.75 229 PHE A C 1
ATOM 1795 O O . PHE A 1 229 ? -55.277 -3.426 96.753 1.00 91.75 229 PHE A O 1
ATOM 1802 N N . LEU A 1 230 ? -55.608 -2.398 94.779 1.00 86.19 230 LEU A N 1
ATOM 1803 C CA . LEU A 1 230 ? -56.700 -1.535 95.239 1.00 86.19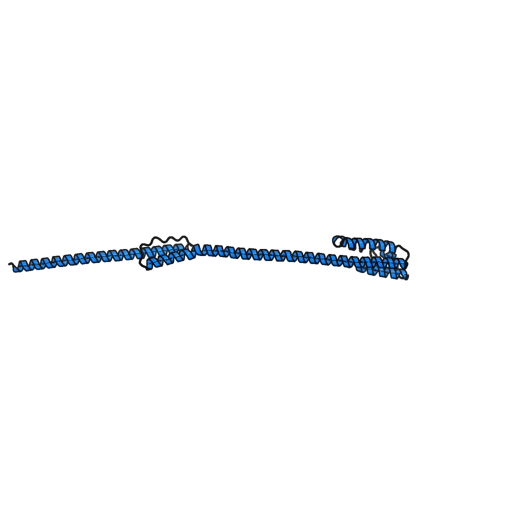 230 LEU A CA 1
ATOM 1804 C C . LEU A 1 230 ? -57.902 -2.348 95.736 1.00 86.19 230 LEU A C 1
ATOM 1806 O O . LEU A 1 230 ? -58.456 -2.040 96.787 1.00 86.19 230 LEU A O 1
ATOM 1810 N N . ALA A 1 231 ? -58.271 -3.419 95.026 1.00 87.38 231 ALA A N 1
ATOM 1811 C CA . ALA A 1 231 ? -59.353 -4.304 95.451 1.00 87.38 231 ALA A CA 1
ATOM 1812 C C . ALA A 1 231 ? -59.050 -4.991 96.797 1.00 87.38 231 ALA A C 1
ATOM 1814 O O . ALA A 1 231 ? -59.930 -5.066 97.652 1.00 87.38 231 ALA A O 1
ATOM 1815 N N . LEU A 1 232 ? -57.806 -5.437 97.012 1.00 82.94 232 LEU A N 1
ATOM 1816 C CA . LEU A 1 232 ? -57.365 -6.068 98.264 1.00 82.94 232 LEU A CA 1
ATOM 1817 C C . LEU A 1 232 ? -57.287 -5.091 99.448 1.00 82.94 232 LEU A C 1
ATOM 1819 O O . LEU A 1 232 ? -57.484 -5.521 100.576 1.00 82.94 232 LEU A O 1
ATOM 1823 N N . GLN A 1 233 ? -57.015 -3.802 99.216 1.00 77.38 233 GLN A N 1
ATOM 1824 C CA . GLN A 1 233 ? -57.059 -2.771 100.266 1.00 77.38 233 GLN A CA 1
ATOM 1825 C C . GLN A 1 233 ? -58.481 -2.298 100.607 1.00 77.38 233 GLN A C 1
ATOM 1827 O O . GLN A 1 233 ? -58.671 -1.621 101.614 1.00 77.38 233 GLN A O 1
ATOM 1832 N N . SER A 1 234 ? -59.463 -2.604 99.754 1.00 73.56 234 SER A N 1
ATOM 1833 C CA . SER A 1 234 ? -60.864 -2.186 99.919 1.00 73.56 234 SER A CA 1
ATOM 1834 C C . SER A 1 234 ? -61.757 -3.204 100.646 1.00 73.56 234 SER A C 1
ATOM 1836 O O . SER A 1 234 ? -62.938 -2.922 100.850 1.00 73.56 234 SER A O 1
ATOM 1838 N N . GLN A 1 235 ? -61.206 -4.368 101.012 1.00 57.88 235 GLN A N 1
ATOM 1839 C CA . GLN A 1 235 ? -61.825 -5.373 101.888 1.00 57.88 235 GLN A CA 1
ATOM 1840 C C . GLN A 1 235 ? -61.339 -5.203 103.325 1.00 57.88 235 GLN A C 1
ATOM 1842 O O . GLN A 1 235 ? -62.175 -5.408 104.232 1.00 57.88 235 GLN A O 1
#

Radius of gyration: 58.67 Å; Cα contacts (8 Å, |Δi|>4): 150; chains: 1; bounding box: 114×27×165 Å

Solvent-accessible surface area (backbone atoms only — not comparable to full-atom values): 12809 Å² total; per-residue (Å²): 109,70,57,59,57,39,45,56,50,53,55,54,42,49,56,31,30,71,72,72,75,44,67,53,76,52,48,68,41,87,79,73,61,87,96,52,49,33,48,80,79,48,39,48,56,57,38,55,68,37,34,84,76,23,48,66,37,24,52,51,36,51,53,33,50,56,49,44,58,54,52,66,74,47,79,90,44,73,70,51,50,53,55,42,52,52,37,43,51,50,36,53,53,29,51,53,52,35,50,53,50,48,53,52,52,50,53,51,52,55,50,52,56,50,50,55,56,51,53,54,50,51,52,52,51,53,52,50,54,54,49,52,54,54,51,49,53,53,50,52,53,51,46,40,59,47,43,52,50,53,50,52,51,51,53,52,51,50,52,41,44,74,73,69,49,63,89,64,74,84,69,81,64,87,47,45,70,72,56,36,54,49,38,54,53,48,44,51,50,51,53,50,52,42,50,53,52,49,54,53,50,54,50,52,55,50,52,50,53,50,52,56,49,51,55,50,50,53,52,52,54,49,53,52,52,51,54,50,52,53,54,64,74,72,111

Sequence (235 aa):
IVVKTYVEIIEKEYLKALTGKGKIKYLINKDEVQGLPRIKGEMEPAVNALSHVAPQDSKQMLINIAHIEKIIHLPLSEANLAALKRDLNSISISIDAATSKSINTSYAEITRSSNFSIISKIITVVISVIAILFLGIIYIFILSRTITEPIKKLAAYAMEIAKGDFQTRVLTINSSEDLNILALAFNKMAASIQNMIHEITEKSDLERKLYEQEMKNLKISQQLNEARFLALQSQ

Nearest PDB structures (foldseek):
  8c5v-assembly1_I  TM=3.233E-01  e=1.704E-01  Escherichia coli
  8to0-assembly1_z3  TM=2.705E-01  e=7.364E+00  Mus musculus
  8e4o-assembly1_A  TM=2.852E-01  e=6.267E+00  Mus musculus

Mean predicted aligned error: 13.83 Å